Protein AF-A0A1C5KIC4-F1 (afdb_monomer_lite)

Radius of gyration: 20.73 Å; chains: 1; bounding box: 44×38×64 Å

Sequence (217 aa):
MVATGVRAGAEDVQFSLPRAADQKSVALHKTYNLHNHMKEISILEDLDELKNVKGSDSGKPIIETLSAGLDKEVTALTVDKTKADNANGVYQVVKVTTNEPFPQVLNYLAHQSAGILNKEAVTEMNSKFDVETYDATKDVCYGDAANIKSGNNHLWMSGPYALVSYNDYQVVFEKNSGYMAGTEHEAKISILQSNLLKMQPHRPLLSVQTRSIFLTL

Structure (mmCIF, N/CA/C/O backbone):
data_AF-A0A1C5KIC4-F1
#
_entry.id   AF-A0A1C5KIC4-F1
#
loop_
_atom_site.group_PDB
_atom_site.id
_atom_site.type_symbol
_atom_site.label_atom_id
_atom_site.label_alt_id
_atom_site.label_comp_id
_atom_site.label_asym_id
_atom_site.label_entity_id
_atom_site.label_seq_id
_atom_site.pdbx_PDB_ins_code
_atom_site.Cartn_x
_atom_site.Cartn_y
_atom_site.Cartn_z
_atom_site.occupancy
_atom_site.B_iso_or_equiv
_atom_site.auth_seq_id
_atom_site.auth_comp_id
_atom_site.auth_asym_id
_atom_site.auth_atom_id
_atom_site.pdbx_PDB_model_num
ATOM 1 N N . MET A 1 1 ? 6.590 -11.467 -10.323 1.00 61.53 1 MET A N 1
ATOM 2 C CA . MET A 1 1 ? 6.371 -12.765 -9.636 1.00 61.53 1 MET A CA 1
ATOM 3 C C . MET A 1 1 ? 4.904 -12.882 -9.245 1.00 61.53 1 MET A C 1
ATOM 5 O O . MET A 1 1 ? 4.300 -11.846 -8.991 1.00 61.53 1 MET A O 1
ATOM 9 N N . VAL A 1 2 ? 4.335 -14.090 -9.202 1.00 67.94 2 VAL A N 1
ATOM 10 C CA . VAL A 1 2 ? 2.947 -14.329 -8.756 1.00 67.94 2 VAL A CA 1
ATOM 11 C C . VAL A 1 2 ? 2.978 -14.972 -7.371 1.00 67.94 2 VAL A C 1
ATOM 13 O O . VAL A 1 2 ? 3.781 -15.873 -7.154 1.00 67.94 2 VAL A O 1
ATOM 16 N N . ALA A 1 3 ? 2.129 -14.494 -6.454 1.00 74.69 3 ALA A N 1
ATOM 17 C CA . ALA A 1 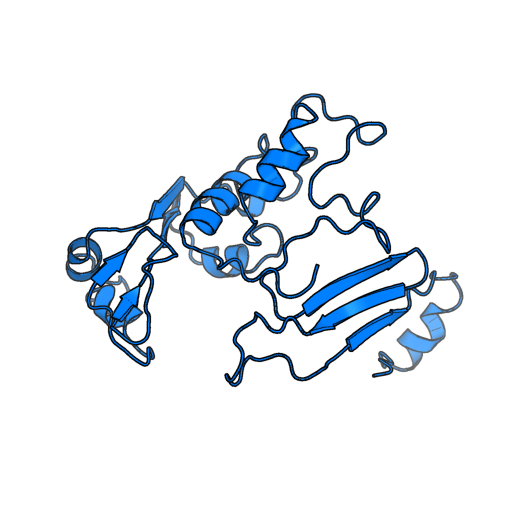3 ? 1.890 -15.084 -5.134 1.00 74.69 3 ALA A CA 1
ATOM 18 C C . ALA A 1 3 ? 3.165 -15.473 -4.357 1.00 74.69 3 ALA A C 1
ATOM 20 O O . ALA A 1 3 ? 3.394 -16.635 -4.036 1.00 74.69 3 ALA A O 1
ATOM 21 N N . THR A 1 4 ? 3.984 -14.480 -4.001 1.00 80.62 4 THR A N 1
ATOM 22 C CA . THR A 1 4 ? 5.236 -14.680 -3.243 1.00 80.62 4 THR A CA 1
ATOM 23 C C . THR A 1 4 ? 5.032 -15.209 -1.816 1.00 80.62 4 THR A C 1
ATOM 25 O O . THR A 1 4 ? 6.006 -15.521 -1.138 1.00 80.62 4 THR A O 1
ATOM 28 N N . GLY A 1 5 ? 3.787 -15.283 -1.334 1.00 83.00 5 GLY A N 1
ATOM 29 C CA . GLY A 1 5 ? 3.433 -15.766 0.005 1.00 83.00 5 GLY A CA 1
ATOM 30 C C . GLY A 1 5 ? 3.749 -14.788 1.142 1.00 83.00 5 GLY A C 1
ATOM 31 O O . GLY A 1 5 ? 3.370 -15.038 2.283 1.00 83.00 5 GLY A O 1
ATOM 32 N N . VAL A 1 6 ? 4.401 -13.660 0.850 1.00 87.62 6 VAL A N 1
ATOM 33 C CA . VAL A 1 6 ? 4.693 -12.627 1.849 1.00 87.62 6 VAL A CA 1
ATOM 34 C C . VAL A 1 6 ? 3.453 -11.776 2.075 1.00 87.62 6 VAL A C 1
ATOM 36 O O . VAL A 1 6 ? 2.905 -11.179 1.147 1.00 87.62 6 VAL A O 1
ATOM 39 N N . ARG A 1 7 ? 3.024 -11.704 3.334 1.00 88.19 7 ARG A N 1
ATOM 40 C CA . ARG A 1 7 ? 1.906 -10.865 3.758 1.00 88.19 7 ARG A CA 1
ATOM 41 C C . ARG A 1 7 ? 2.303 -9.387 3.719 1.00 88.19 7 ARG A C 1
ATOM 43 O O . ARG A 1 7 ? 3.372 -9.022 4.207 1.00 88.19 7 ARG A O 1
ATOM 50 N N . ALA A 1 8 ? 1.419 -8.551 3.180 1.00 90.31 8 ALA A N 1
ATOM 51 C CA . ALA A 1 8 ? 1.504 -7.103 3.346 1.00 90.31 8 ALA A CA 1
ATOM 52 C C . ALA A 1 8 ? 1.047 -6.732 4.764 1.00 90.31 8 ALA A C 1
ATOM 54 O O . ALA A 1 8 ? -0.036 -7.149 5.184 1.00 90.31 8 ALA A O 1
ATOM 55 N N . GLY A 1 9 ? 1.879 -5.993 5.492 1.00 92.69 9 GLY A N 1
ATOM 56 C CA . GLY A 1 9 ? 1.635 -5.590 6.877 1.00 92.69 9 GLY A CA 1
ATOM 57 C C . GLY A 1 9 ? 1.621 -4.078 7.083 1.00 92.69 9 GLY A C 1
ATOM 58 O O . GLY A 1 9 ? 1.926 -3.297 6.179 1.00 92.69 9 GLY A O 1
ATOM 59 N N . ALA A 1 10 ? 1.280 -3.649 8.297 1.00 95.19 10 ALA A N 1
ATOM 60 C CA . ALA A 1 10 ? 1.292 -2.234 8.674 1.00 95.19 10 ALA A CA 1
ATOM 61 C C . ALA A 1 10 ? 2.685 -1.590 8.559 1.00 95.19 10 ALA A C 1
ATOM 63 O O . ALA A 1 10 ? 2.798 -0.403 8.261 1.00 95.19 10 ALA A O 1
ATOM 64 N N . GLU A 1 11 ? 3.752 -2.363 8.727 1.00 94.62 11 GLU A N 1
ATOM 65 C CA . GLU A 1 11 ? 5.125 -1.911 8.531 1.00 94.62 11 GLU A CA 1
ATOM 66 C C . GLU A 1 11 ? 5.456 -1.610 7.062 1.00 94.62 11 GLU A C 1
ATOM 68 O O . GLU A 1 11 ? 6.228 -0.690 6.788 1.00 94.62 11 GLU A O 1
ATOM 73 N N . ASP A 1 12 ? 4.828 -2.310 6.110 1.00 95.06 12 ASP A N 1
ATOM 74 C CA . ASP A 1 12 ? 4.956 -2.000 4.682 1.00 95.06 12 ASP A CA 1
ATOM 75 C C . ASP A 1 12 ? 4.269 -0.656 4.375 1.00 95.06 12 ASP A C 1
ATOM 77 O O . ASP A 1 12 ? 4.770 0.144 3.581 1.00 95.06 12 ASP A O 1
ATOM 81 N N . VAL A 1 13 ? 3.161 -0.349 5.062 1.00 96.06 13 VAL A N 1
ATOM 82 C CA . VAL A 1 13 ? 2.482 0.958 4.986 1.00 96.06 13 VAL A CA 1
ATOM 83 C C . VAL A 1 13 ? 3.339 2.065 5.600 1.00 96.06 13 VAL A C 1
ATOM 85 O O . VAL A 1 13 ? 3.549 3.101 4.964 1.00 96.06 13 VAL A O 1
ATOM 88 N N . GLN A 1 14 ? 3.886 1.831 6.796 1.00 96.44 14 GLN A N 1
ATOM 89 C CA . GLN A 1 14 ? 4.791 2.760 7.476 1.00 96.44 14 GLN A CA 1
ATOM 90 C C . GLN A 1 14 ? 6.068 3.025 6.667 1.00 96.44 14 GLN A C 1
ATOM 92 O O . GLN A 1 14 ? 6.610 4.123 6.725 1.00 96.44 14 GLN A O 1
ATOM 97 N N . PHE A 1 15 ? 6.536 2.060 5.877 1.00 96.38 15 PHE A N 1
ATOM 98 C CA . PHE A 1 15 ? 7.631 2.271 4.935 1.00 96.38 15 PHE A CA 1
ATOM 99 C C . PHE A 1 15 ? 7.197 3.074 3.696 1.00 96.38 15 PHE A C 1
ATOM 101 O O . PHE A 1 15 ? 7.897 3.990 3.260 1.00 96.38 15 PHE A O 1
ATOM 108 N N . SER A 1 16 ? 6.044 2.737 3.117 1.00 96.62 16 SER A N 1
ATOM 109 C CA . SER A 1 16 ? 5.635 3.236 1.798 1.00 96.62 16 SER A CA 1
ATOM 110 C C . SER A 1 16 ? 5.125 4.673 1.823 1.00 96.62 16 SER A C 1
ATOM 112 O O . SER A 1 16 ? 5.474 5.459 0.943 1.00 96.62 16 SER A O 1
ATOM 114 N N . LEU A 1 17 ? 4.313 5.041 2.817 1.00 96.62 17 LEU A N 1
ATOM 115 C CA . LEU A 1 17 ? 3.642 6.344 2.840 1.00 96.62 17 LEU A CA 1
ATOM 116 C C . LEU A 1 17 ? 4.592 7.529 3.090 1.00 96.62 17 LEU A C 1
ATOM 118 O O . LEU A 1 17 ? 4.504 8.503 2.339 1.00 96.62 17 LEU A O 1
ATOM 122 N N . PRO A 1 18 ? 5.547 7.477 4.042 1.00 95.81 18 PRO A N 1
ATOM 123 C CA . PRO A 1 18 ? 6.530 8.551 4.195 1.00 95.81 18 PRO A CA 1
ATOM 124 C C . PRO A 1 18 ? 7.398 8.713 2.945 1.00 95.81 18 PRO A C 1
ATOM 126 O O . PRO A 1 18 ? 7.657 9.830 2.505 1.00 95.81 18 PRO A O 1
ATOM 129 N N . ARG A 1 19 ? 7.777 7.597 2.309 1.00 95.62 19 ARG A N 1
ATOM 130 C CA . ARG A 1 19 ? 8.476 7.612 1.021 1.00 95.62 19 ARG A CA 1
ATOM 131 C C . ARG A 1 19 ? 7.629 8.303 -0.056 1.00 95.62 19 ARG A C 1
ATOM 133 O O . ARG A 1 19 ? 8.116 9.171 -0.769 1.00 95.62 19 ARG A O 1
ATOM 140 N N . ALA A 1 20 ? 6.340 7.990 -0.150 1.00 95.50 20 ALA A N 1
ATOM 141 C CA . ALA A 1 20 ? 5.441 8.651 -1.093 1.00 95.50 20 ALA A CA 1
ATOM 142 C C . ALA A 1 20 ? 5.311 10.169 -0.840 1.00 95.50 20 ALA A C 1
ATOM 144 O O . ALA A 1 20 ? 5.111 10.915 -1.792 1.00 95.50 20 ALA A O 1
ATOM 145 N N . ALA A 1 21 ? 5.452 10.630 0.406 1.00 95.06 21 ALA A N 1
ATOM 146 C CA . ALA A 1 21 ? 5.364 12.039 0.798 1.00 95.06 21 ALA A CA 1
ATOM 147 C C . ALA A 1 21 ? 6.667 12.841 0.618 1.00 95.06 21 ALA A C 1
ATOM 149 O O . ALA A 1 21 ? 6.620 14.070 0.528 1.00 95.06 21 ALA A O 1
ATOM 150 N N . ASP A 1 22 ? 7.820 12.171 0.548 1.00 95.50 22 ASP A N 1
ATOM 151 C CA . ASP A 1 22 ? 9.134 12.813 0.485 1.00 95.50 22 ASP A CA 1
ATOM 152 C C . ASP A 1 22 ? 9.669 12.912 -0.952 1.00 95.50 22 ASP A C 1
ATOM 154 O O . ASP A 1 22 ? 9.851 11.913 -1.657 1.00 95.50 22 ASP A O 1
ATOM 158 N N . GLN A 1 23 ? 9.982 14.139 -1.376 1.00 94.25 23 GLN A N 1
ATOM 159 C CA . GLN A 1 23 ? 10.589 14.432 -2.673 1.00 94.25 23 GLN A CA 1
ATOM 160 C C . GLN A 1 23 ? 11.951 13.748 -2.860 1.00 94.25 23 GLN A C 1
ATOM 162 O O . GLN A 1 23 ? 12.295 13.387 -3.983 1.00 94.25 23 GLN A O 1
ATOM 167 N N . LYS A 1 24 ? 12.725 13.575 -1.783 1.00 94.00 24 LYS A N 1
ATOM 168 C CA . LYS A 1 24 ? 14.098 13.050 -1.821 1.00 94.00 24 LYS A CA 1
ATOM 169 C C . LYS A 1 24 ? 14.195 11.536 -1.677 1.00 94.00 24 LYS A C 1
ATOM 171 O O . LYS A 1 24 ? 15.282 10.980 -1.769 1.00 94.00 24 LYS A O 1
ATOM 176 N N . SER A 1 25 ? 13.081 10.854 -1.450 1.00 93.44 25 SER A N 1
ATOM 177 C CA . SER A 1 25 ? 13.080 9.416 -1.170 1.00 93.44 25 SER A CA 1
ATOM 178 C C . SER A 1 25 ? 13.010 8.539 -2.432 1.00 93.44 25 SER A C 1
ATOM 180 O O . SER A 1 25 ? 13.217 7.320 -2.380 1.00 93.44 25 SER A O 1
ATOM 182 N N . VAL A 1 26 ? 12.682 9.146 -3.577 1.00 92.00 26 VAL A N 1
ATOM 183 C CA . VAL A 1 26 ? 12.551 8.484 -4.878 1.00 92.00 26 VAL A CA 1
ATOM 184 C C . VAL A 1 26 ? 13.268 9.317 -5.925 1.00 92.00 26 VAL A C 1
ATOM 186 O O . VAL A 1 26 ? 13.065 10.527 -6.017 1.00 92.00 26 VAL A O 1
ATOM 189 N N . ALA A 1 27 ? 14.074 8.671 -6.760 1.00 90.88 27 ALA A N 1
ATOM 190 C CA . ALA A 1 27 ? 14.687 9.355 -7.884 1.00 90.88 27 ALA A CA 1
ATOM 191 C C . ALA A 1 27 ? 13.609 9.925 -8.817 1.00 90.88 27 ALA A C 1
ATOM 193 O O . ALA A 1 27 ? 12.641 9.242 -9.157 1.00 90.88 27 ALA A O 1
ATOM 194 N N . LEU A 1 28 ? 13.777 11.185 -9.228 1.00 88.56 28 LEU A N 1
ATOM 195 C CA . LEU A 1 28 ? 12.848 11.886 -10.121 1.00 88.56 28 LEU A CA 1
ATOM 196 C C . LEU A 1 28 ? 11.390 11.908 -9.604 1.00 88.56 28 LEU A C 1
ATOM 198 O O . LEU A 1 28 ? 10.452 11.822 -10.399 1.00 88.56 28 LEU A O 1
ATOM 202 N N . HIS A 1 29 ? 11.170 12.022 -8.286 1.00 91.94 29 HIS A N 1
ATOM 203 C CA . HIS A 1 29 ? 9.832 11.949 -7.687 1.00 91.94 29 HIS A CA 1
ATOM 204 C C . HIS A 1 29 ? 8.918 13.113 -8.115 1.00 91.94 29 HIS A C 1
ATOM 206 O O . HIS A 1 29 ? 9.057 14.241 -7.648 1.00 91.94 29 HIS A O 1
ATOM 212 N N . LYS A 1 30 ? 7.933 12.847 -8.985 1.00 90.25 30 LYS A N 1
ATOM 213 C CA . LYS A 1 30 ? 7.012 13.883 -9.507 1.00 90.25 30 LYS A CA 1
ATOM 214 C C . LYS A 1 30 ? 5.682 14.000 -8.765 1.00 90.25 30 LYS A C 1
ATOM 216 O O . LYS A 1 30 ? 4.965 14.970 -8.972 1.00 90.25 30 LYS A O 1
ATOM 221 N N . THR A 1 31 ? 5.338 13.014 -7.941 1.00 92.19 31 THR A N 1
ATOM 222 C CA . THR A 1 31 ? 4.011 12.889 -7.313 1.00 92.19 31 THR A CA 1
ATOM 223 C C . THR A 1 31 ? 4.029 13.069 -5.798 1.00 92.19 31 THR A C 1
ATOM 225 O O . THR A 1 31 ? 3.005 12.847 -5.161 1.00 92.19 31 THR A O 1
ATOM 228 N N . TYR A 1 32 ? 5.166 13.454 -5.207 1.00 93.50 32 TYR A N 1
ATOM 229 C CA . TYR A 1 32 ? 5.304 13.580 -3.750 1.00 93.50 32 TYR A CA 1
ATOM 230 C C . TYR A 1 32 ? 4.363 14.630 -3.151 1.00 93.50 32 TYR A C 1
ATOM 232 O O . TYR A 1 32 ? 3.864 14.487 -2.040 1.00 93.50 32 TYR A O 1
ATOM 240 N N . ASN A 1 33 ? 4.075 15.679 -3.921 1.00 92.81 33 ASN A N 1
ATOM 241 C CA . ASN A 1 33 ? 3.162 16.757 -3.559 1.00 92.81 33 ASN A CA 1
ATOM 242 C C . ASN A 1 33 ? 1.710 16.291 -3.382 1.00 92.81 33 ASN A C 1
ATOM 244 O O . ASN A 1 33 ? 0.915 17.009 -2.786 1.00 92.81 33 ASN A O 1
ATOM 248 N N . LEU A 1 34 ? 1.357 15.104 -3.883 1.00 92.56 34 LEU A N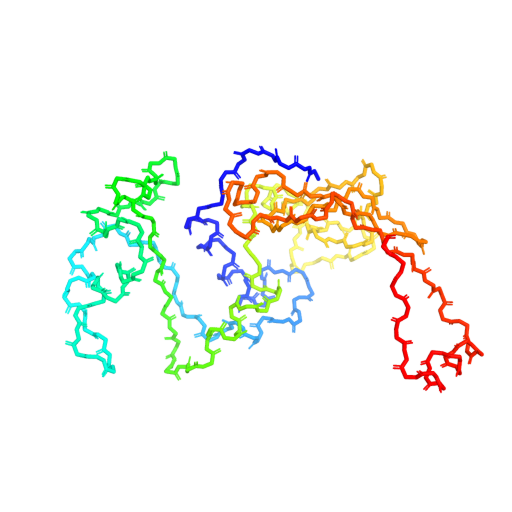 1
ATOM 249 C CA . LEU A 1 34 ? 0.078 14.481 -3.572 1.00 92.56 34 LEU A CA 1
ATOM 250 C C . LEU A 1 34 ? 0.037 14.055 -2.096 1.00 92.56 34 LEU A C 1
ATOM 252 O O . LEU A 1 34 ? -1.004 14.124 -1.462 1.00 92.56 34 LEU A O 1
ATOM 256 N N . HIS A 1 35 ? 1.177 13.692 -1.514 1.00 94.19 35 HIS A N 1
ATOM 257 C CA . HIS A 1 35 ? 1.266 12.956 -0.250 1.00 94.19 35 HIS A CA 1
ATOM 258 C C . HIS A 1 35 ? 1.941 13.731 0.883 1.00 94.19 35 HIS A C 1
ATOM 260 O O . HIS A 1 35 ? 1.829 13.340 2.040 1.00 94.19 35 HIS A O 1
ATOM 266 N N . ASN A 1 36 ? 2.591 14.857 0.581 1.00 92.81 36 ASN A N 1
ATOM 267 C CA . ASN A 1 36 ? 3.331 15.689 1.542 1.00 92.81 36 ASN A CA 1
ATOM 268 C C . ASN A 1 36 ? 2.472 16.329 2.656 1.00 92.81 36 ASN A C 1
ATOM 270 O O . ASN A 1 36 ? 3.003 16.977 3.555 1.00 92.81 36 ASN A O 1
ATOM 274 N N . HIS A 1 37 ? 1.149 16.161 2.604 1.00 92.38 37 HIS A N 1
ATOM 275 C CA . HIS A 1 37 ? 0.227 16.542 3.667 1.00 92.38 37 HIS A CA 1
ATOM 276 C C . HIS A 1 37 ? 0.227 15.539 4.834 1.00 92.38 37 HIS A C 1
ATOM 278 O O . HIS A 1 37 ? -0.273 15.872 5.909 1.00 92.38 37 HIS A O 1
ATOM 284 N N . MET A 1 38 ? 0.762 14.328 4.642 1.00 93.94 38 MET A N 1
ATOM 285 C CA . MET A 1 38 ? 0.973 13.356 5.713 1.00 93.94 38 MET A CA 1
ATOM 286 C C . MET A 1 38 ? 2.156 13.792 6.578 1.00 93.94 38 MET A C 1
ATOM 288 O O . MET A 1 38 ? 3.263 13.993 6.086 1.00 93.94 38 MET A O 1
ATOM 292 N N . LYS A 1 39 ? 1.905 13.936 7.876 1.00 94.12 39 LYS A N 1
ATOM 293 C CA . LYS A 1 39 ? 2.888 14.342 8.880 1.00 94.12 39 LYS A CA 1
ATOM 294 C C . LYS A 1 39 ? 3.581 13.142 9.508 1.00 94.12 39 LYS A C 1
ATOM 296 O O . LYS A 1 39 ? 4.797 13.132 9.653 1.00 94.12 39 LYS A O 1
ATOM 301 N N . GLU A 1 40 ? 2.793 12.155 9.921 1.00 95.44 40 GLU A N 1
ATOM 302 C CA . GLU A 1 40 ? 3.273 11.009 10.686 1.00 95.44 40 GLU A CA 1
ATOM 303 C C . GLU A 1 40 ? 2.474 9.759 10.330 1.00 95.44 40 GLU A C 1
ATOM 305 O O . GLU A 1 40 ? 1.251 9.821 10.184 1.00 95.44 40 GLU A O 1
ATOM 310 N N . ILE A 1 41 ? 3.183 8.635 10.214 1.00 96.38 41 ILE A N 1
ATOM 311 C CA . ILE A 1 41 ? 2.622 7.308 9.970 1.00 96.38 41 ILE A CA 1
ATOM 312 C C . ILE A 1 41 ? 3.106 6.392 11.091 1.00 96.38 41 ILE A C 1
ATOM 314 O O . ILE A 1 41 ? 4.295 6.070 11.173 1.00 96.38 41 ILE A O 1
ATOM 318 N N . SER A 1 42 ? 2.195 5.972 11.961 1.00 96.12 42 SER A N 1
ATOM 319 C CA . SER A 1 42 ? 2.504 5.103 13.095 1.00 96.12 42 SER A CA 1
ATOM 320 C C . SER A 1 42 ? 1.657 3.838 13.071 1.00 96.12 42 SER A C 1
ATOM 322 O O . SER A 1 42 ? 0.561 3.807 12.510 1.00 96.12 42 SER A O 1
ATOM 324 N N . ILE A 1 43 ? 2.192 2.772 13.660 1.00 96.75 43 ILE A N 1
ATOM 325 C CA . ILE A 1 43 ? 1.457 1.531 13.890 1.00 96.75 43 ILE A CA 1
ATOM 326 C C . ILE A 1 43 ? 1.022 1.556 15.349 1.00 96.75 43 ILE A C 1
ATOM 328 O O . ILE A 1 43 ? 1.850 1.777 16.232 1.00 96.75 43 ILE A O 1
ATOM 332 N N . LEU A 1 44 ? -0.271 1.387 15.595 1.00 95.75 44 LEU A N 1
ATOM 333 C CA . LEU A 1 44 ? -0.812 1.421 16.946 1.00 95.75 44 LEU A CA 1
ATOM 334 C C . LEU A 1 44 ? -0.660 0.057 17.616 1.00 95.75 44 LEU A C 1
ATOM 336 O O . LEU A 1 44 ? -1.065 -0.963 17.058 1.00 95.75 44 LEU A O 1
ATOM 340 N N . GLU A 1 45 ? -0.120 0.063 18.833 1.00 93.94 45 GLU A N 1
ATOM 341 C CA . GLU A 1 45 ? -0.077 -1.116 19.711 1.00 93.94 45 GLU A CA 1
ATOM 342 C C . GLU A 1 45 ? -1.099 -1.010 20.849 1.00 93.94 45 GLU A C 1
ATOM 344 O O . GLU A 1 45 ? -1.586 -2.023 21.349 1.00 93.94 45 GLU A O 1
ATOM 349 N N . ASP A 1 46 ? -1.434 0.218 21.252 1.00 93.25 46 ASP A N 1
ATOM 350 C CA . ASP A 1 46 ? -2.325 0.485 22.372 1.00 93.25 46 ASP A CA 1
ATOM 351 C C . ASP A 1 46 ? -3.785 0.564 21.912 1.00 93.25 46 ASP A C 1
ATOM 353 O O . ASP A 1 46 ? -4.216 1.504 21.238 1.00 93.25 46 ASP A O 1
ATOM 357 N N . LEU A 1 47 ? -4.567 -0.439 22.307 1.00 94.25 47 LEU A N 1
ATOM 358 C CA . LEU A 1 47 ? -5.997 -0.495 22.024 1.00 94.25 47 LEU A CA 1
ATOM 359 C C . LEU A 1 47 ? -6.768 0.644 22.710 1.00 94.25 47 LEU A C 1
ATOM 361 O O . LEU A 1 47 ? -7.818 1.058 22.214 1.00 94.25 47 LEU A O 1
ATOM 365 N N . ASP A 1 48 ? -6.277 1.159 23.840 1.00 94.62 48 ASP A N 1
ATOM 366 C CA . ASP A 1 48 ? -6.959 2.218 24.579 1.00 94.62 48 ASP A CA 1
ATOM 367 C C . ASP A 1 48 ? -6.940 3.549 23.819 1.00 94.62 48 ASP A C 1
ATOM 369 O O . ASP A 1 48 ? -7.880 4.338 23.953 1.00 94.62 48 ASP A O 1
ATOM 373 N N . GLU A 1 49 ? -5.971 3.771 22.923 1.00 93.12 49 GLU A N 1
ATOM 374 C CA . GLU A 1 49 ? -5.997 4.919 22.012 1.00 93.12 49 GLU A CA 1
ATOM 375 C C . GLU A 1 49 ? -7.266 4.906 21.139 1.00 93.12 49 GLU A C 1
ATOM 377 O O . GLU A 1 49 ? -7.935 5.929 20.983 1.00 93.12 49 GLU A O 1
ATOM 382 N N . LEU A 1 50 ? -7.676 3.731 20.649 1.00 93.19 50 LEU A N 1
ATOM 383 C CA . LEU A 1 50 ? -8.877 3.587 19.820 1.00 93.19 50 LEU A CA 1
ATOM 384 C C . LEU A 1 50 ? -10.182 3.715 20.618 1.00 93.19 50 LEU A C 1
ATOM 386 O O . LEU A 1 50 ? -11.210 4.105 20.057 1.00 93.19 50 LEU A O 1
ATOM 390 N N . LYS A 1 51 ? -10.164 3.388 21.915 1.00 93.62 51 LYS A N 1
ATOM 391 C CA . LYS A 1 51 ? -11.329 3.520 22.807 1.00 93.62 51 LYS A CA 1
ATOM 392 C C . LYS A 1 51 ? -11.553 4.962 23.257 1.00 93.62 51 LYS A C 1
ATOM 394 O O . LYS A 1 51 ? -12.695 5.385 23.429 1.00 93.62 51 LYS A O 1
ATOM 399 N N . ASN A 1 52 ? -10.468 5.706 23.460 1.00 93.31 52 ASN A N 1
ATOM 400 C CA . ASN A 1 52 ? -10.514 7.040 24.054 1.00 93.31 52 ASN A CA 1
ATOM 401 C C . ASN A 1 52 ? -10.700 8.153 23.015 1.00 93.31 52 ASN A C 1
ATOM 403 O O . ASN A 1 52 ? -11.274 9.198 23.332 1.00 93.31 52 ASN A O 1
ATOM 407 N N . VAL A 1 53 ? -10.258 7.940 21.773 1.00 90.50 53 VAL A N 1
ATOM 408 C CA . VAL A 1 53 ? -10.497 8.886 20.677 1.00 90.50 53 VAL A CA 1
ATOM 409 C C . VAL A 1 53 ? -11.915 8.703 20.143 1.00 90.50 53 VAL A C 1
ATOM 411 O O . VAL A 1 53 ? -12.340 7.591 19.834 1.00 90.50 53 VAL A O 1
ATOM 414 N N . LYS A 1 54 ? -12.651 9.811 20.012 1.00 91.31 54 LYS A N 1
ATOM 415 C CA . LYS A 1 54 ? -14.004 9.836 19.446 1.00 91.31 54 LYS A CA 1
ATOM 416 C C . LYS A 1 54 ? -13.987 10.394 18.029 1.00 91.31 54 LYS A C 1
ATOM 418 O O . LYS A 1 54 ? -13.308 11.385 17.768 1.00 91.31 54 LYS A O 1
ATOM 423 N N . GLY A 1 55 ? -14.759 9.782 17.135 1.00 83.25 55 GLY A N 1
ATOM 424 C CA . GLY A 1 55 ? -14.972 10.301 15.787 1.00 83.25 55 GLY A CA 1
ATOM 425 C C . GLY A 1 55 ? -15.692 11.648 15.828 1.00 83.25 55 GLY A C 1
ATOM 426 O O . GLY A 1 55 ? -16.659 11.804 16.577 1.00 83.25 55 GLY A O 1
ATOM 427 N N . SER A 1 56 ? -15.240 12.605 15.014 1.00 80.94 56 SER A N 1
ATOM 428 C CA . SER A 1 56 ? -15.833 13.948 14.930 1.00 80.94 56 SER A CA 1
ATOM 429 C C . SER A 1 56 ? -17.312 13.917 14.553 1.00 80.94 56 SER A C 1
ATOM 431 O O . SER A 1 56 ? -18.088 14.726 15.054 1.00 80.94 56 SER A O 1
ATOM 433 N N . ASP A 1 57 ? -17.697 12.961 13.707 1.00 78.94 57 ASP A N 1
ATOM 434 C CA . ASP A 1 57 ? -19.024 12.931 13.091 1.00 78.94 57 ASP A CA 1
ATOM 435 C C . ASP A 1 57 ? -20.015 12.078 13.894 1.00 78.94 57 ASP A C 1
ATOM 437 O O . ASP A 1 57 ? -21.200 12.392 13.972 1.00 78.94 57 ASP A O 1
ATOM 441 N N . SER A 1 58 ? -19.538 10.991 14.509 1.00 84.62 58 SER A N 1
ATOM 442 C CA . SER A 1 58 ? -20.382 10.034 15.236 1.00 84.62 58 SER A CA 1
ATOM 443 C C . SER A 1 58 ? -20.412 10.268 16.747 1.00 84.62 58 SER A C 1
ATOM 445 O O . SER A 1 58 ? -21.320 9.777 17.417 1.00 84.62 58 SER A O 1
ATOM 447 N N . GLY A 1 59 ? -19.403 10.948 17.310 1.00 88.44 59 GLY A N 1
ATOM 448 C CA . GLY A 1 59 ? -19.186 11.048 18.757 1.00 88.44 59 GLY A CA 1
ATOM 449 C C . GLY A 1 59 ? -18.865 9.709 19.440 1.00 88.44 59 GLY A C 1
ATOM 450 O O . GLY A 1 59 ? -18.726 9.665 20.667 1.00 88.44 59 GLY A O 1
ATOM 451 N N . LYS A 1 60 ? -18.746 8.624 18.665 1.00 92.25 60 LYS A N 1
ATOM 452 C CA . LYS A 1 60 ? -18.448 7.272 19.142 1.00 92.25 60 LYS A CA 1
ATOM 453 C C . LYS A 1 60 ? -16.940 7.040 19.212 1.00 92.25 60 LYS A C 1
ATOM 455 O O . LYS A 1 60 ? -16.208 7.645 18.424 1.00 92.25 60 LYS A O 1
ATOM 460 N N . PRO A 1 61 ? -16.474 6.153 20.104 1.00 93.75 61 PRO A N 1
ATOM 461 C CA . PRO A 1 61 ? -15.113 5.635 20.068 1.00 93.75 61 PRO A CA 1
ATOM 462 C C . PRO A 1 61 ? -14.713 5.149 18.668 1.00 93.75 61 PRO A C 1
ATOM 464 O O . PRO A 1 61 ? -15.501 4.503 17.969 1.00 93.75 61 PRO A O 1
ATOM 467 N N . ILE A 1 62 ? -13.476 5.429 18.258 1.00 92.62 62 ILE A N 1
ATOM 468 C CA . ILE A 1 62 ? -12.955 4.991 16.956 1.00 92.62 62 ILE A CA 1
ATOM 469 C C . ILE A 1 62 ? -12.965 3.463 16.845 1.00 92.62 62 ILE A C 1
ATOM 471 O O . ILE A 1 62 ? -13.286 2.946 15.778 1.00 92.62 62 ILE A O 1
ATOM 475 N N . ILE A 1 63 ? -12.718 2.735 17.939 1.00 94.44 63 ILE A N 1
ATOM 476 C CA . ILE A 1 63 ? -12.773 1.265 17.960 1.00 94.44 63 ILE A CA 1
ATOM 477 C C . ILE A 1 63 ? -14.128 0.704 17.502 1.00 94.44 63 ILE A C 1
ATOM 479 O O . ILE A 1 63 ? -14.155 -0.294 16.785 1.00 94.44 63 ILE A O 1
ATOM 483 N N . GLU A 1 64 ? -15.244 1.356 17.846 1.00 93.69 64 GLU A N 1
ATOM 484 C CA . GLU A 1 64 ? -16.580 0.935 17.400 1.00 93.69 64 GLU A CA 1
ATOM 485 C C . GLU A 1 64 ? -16.742 1.153 15.896 1.00 93.69 64 GLU A C 1
ATOM 487 O O . GLU A 1 64 ? -17.295 0.313 15.194 1.00 93.69 64 GLU A O 1
ATOM 492 N N . THR A 1 65 ? -16.231 2.281 15.397 1.00 91.50 65 THR A N 1
ATOM 493 C CA . THR A 1 65 ? -16.295 2.619 13.970 1.00 91.50 65 THR A CA 1
ATOM 494 C C . THR A 1 65 ? -15.440 1.662 13.143 1.00 91.50 65 THR A C 1
ATOM 496 O O . THR A 1 65 ? -15.883 1.210 12.094 1.00 91.50 65 THR A O 1
ATOM 499 N N . LEU A 1 66 ? -14.243 1.316 13.626 1.00 91.00 66 LEU A N 1
ATOM 500 C CA . LEU A 1 66 ? -13.353 0.363 12.962 1.00 91.00 66 LEU A CA 1
ATOM 501 C C . LEU A 1 66 ? -13.881 -1.071 13.020 1.00 91.00 66 LEU A C 1
ATOM 503 O O . LEU A 1 66 ? -13.671 -1.824 12.079 1.00 91.00 66 LEU A O 1
ATOM 507 N N . SER A 1 67 ? -14.566 -1.446 14.102 1.00 93.75 67 SER A N 1
ATOM 508 C CA . SER A 1 67 ? -15.135 -2.791 14.253 1.00 93.75 67 SER A CA 1
ATOM 509 C C . SER A 1 67 ? -16.413 -2.995 13.433 1.00 93.75 67 SER A C 1
ATOM 511 O O . SER A 1 67 ? -16.814 -4.132 13.187 1.00 93.75 67 SER A O 1
ATOM 513 N N . ALA A 1 68 ? -17.065 -1.914 12.998 1.00 91.69 68 ALA A N 1
ATOM 514 C CA . ALA A 1 68 ? -18.304 -1.987 12.239 1.00 91.69 68 ALA A CA 1
ATOM 515 C C . ALA A 1 68 ? -18.085 -2.644 10.864 1.00 91.69 68 ALA A C 1
ATOM 517 O O . ALA A 1 68 ? -17.331 -2.147 10.032 1.00 91.69 68 ALA A O 1
ATOM 518 N N . GLY A 1 69 ? -18.793 -3.747 10.612 1.00 87.00 69 GLY A N 1
ATOM 519 C CA . GLY A 1 69 ? -18.719 -4.484 9.346 1.00 87.00 69 GLY A CA 1
ATOM 520 C C . GLY A 1 69 ? -17.562 -5.483 9.251 1.00 87.00 69 GLY A C 1
ATOM 521 O O . GLY A 1 69 ? -17.427 -6.128 8.216 1.00 87.00 69 GLY A O 1
ATOM 522 N N . LEU A 1 70 ? -16.758 -5.642 10.309 1.00 91.94 70 LEU A N 1
ATOM 523 C CA . LEU A 1 70 ? -15.791 -6.735 10.403 1.00 91.94 70 LEU A CA 1
ATOM 524 C C . LEU A 1 70 ? -16.483 -8.028 10.852 1.00 91.94 70 LEU A C 1
ATOM 526 O O . LEU A 1 70 ? -17.389 -7.998 11.684 1.00 91.94 70 LEU A O 1
ATOM 530 N N . ASP A 1 71 ? -15.993 -9.177 10.379 1.00 91.44 71 ASP A N 1
ATOM 531 C CA . ASP A 1 71 ? -16.458 -10.496 10.843 1.00 91.44 71 ASP A CA 1
ATOM 532 C C . ASP A 1 71 ? -16.215 -10.702 12.349 1.00 91.44 71 ASP A C 1
ATOM 534 O O . ASP A 1 71 ? -16.937 -11.442 13.028 1.00 91.44 71 ASP A O 1
ATOM 538 N N . LYS A 1 72 ? -15.167 -10.052 12.870 1.00 95.56 72 LYS A N 1
ATOM 539 C CA . LYS A 1 72 ? -14.791 -10.023 14.283 1.00 95.56 72 LYS A CA 1
ATOM 540 C C . LYS A 1 72 ? -14.365 -8.630 14.690 1.00 95.56 72 LYS A C 1
ATOM 542 O O . LYS A 1 72 ? -13.533 -8.014 14.025 1.00 95.56 72 LYS A O 1
ATOM 547 N N . GLU A 1 73 ? -14.900 -8.183 15.817 1.00 95.00 73 GLU A N 1
ATOM 548 C CA . GLU A 1 73 ? -14.530 -6.916 16.437 1.00 95.00 73 GLU A CA 1
ATOM 549 C C . GLU A 1 73 ? -13.041 -6.883 16.806 1.00 95.00 73 GLU A C 1
ATOM 551 O O . GLU A 1 73 ? -12.398 -7.921 16.994 1.00 95.00 73 GLU A O 1
ATOM 556 N N . VAL A 1 74 ? -12.492 -5.675 16.917 1.00 96.19 74 VAL A N 1
ATOM 557 C CA . VAL A 1 74 ? -11.096 -5.474 17.310 1.00 96.19 74 VAL A CA 1
ATOM 558 C C . VAL A 1 74 ? -10.946 -5.746 18.809 1.00 96.19 74 VAL A C 1
ATOM 560 O O . VAL A 1 74 ? -11.434 -4.980 19.639 1.00 96.19 74 VAL A O 1
ATOM 563 N N . THR A 1 75 ? -10.248 -6.824 19.168 1.00 95.88 75 THR A N 1
ATOM 564 C CA . THR A 1 75 ? -10.001 -7.225 20.566 1.00 95.88 75 THR A CA 1
ATOM 565 C C . THR A 1 75 ? -8.563 -6.973 21.005 1.00 95.88 75 THR A C 1
ATOM 567 O O . THR A 1 75 ? -8.313 -6.770 22.193 1.00 95.88 75 THR A O 1
ATOM 570 N N . ALA A 1 76 ? -7.622 -6.955 20.060 1.00 96.50 76 ALA A N 1
ATOM 571 C CA . ALA A 1 76 ? -6.217 -6.658 20.301 1.00 96.50 76 ALA A CA 1
ATOM 572 C C . ALA A 1 76 ? -5.563 -6.033 19.064 1.00 96.50 76 ALA A C 1
ATOM 574 O O . ALA A 1 76 ? -5.994 -6.254 17.928 1.00 96.50 76 ALA A O 1
ATOM 575 N N . LEU A 1 77 ? -4.489 -5.281 19.299 1.00 97.12 77 LEU A N 1
ATOM 576 C CA . LEU A 1 77 ? -3.632 -4.748 18.248 1.00 97.12 77 LEU A CA 1
ATOM 577 C C . LEU A 1 77 ? -2.295 -5.485 18.230 1.00 97.12 77 LEU A C 1
ATOM 579 O O . LEU A 1 77 ? -1.798 -5.944 19.259 1.00 97.12 77 LEU A O 1
ATOM 583 N N . THR A 1 78 ? -1.700 -5.592 17.051 1.00 96.50 78 THR A N 1
ATOM 584 C CA . THR A 1 78 ? -0.330 -6.068 16.893 1.00 96.50 78 THR A CA 1
ATOM 585 C C . THR A 1 78 ? 0.404 -5.241 15.850 1.00 96.50 78 THR A C 1
ATOM 587 O O . THR A 1 78 ? -0.189 -4.774 14.880 1.00 96.50 78 THR A O 1
ATOM 590 N N . VAL A 1 79 ? 1.712 -5.083 16.029 1.00 95.50 79 VAL A N 1
ATOM 591 C CA . VAL A 1 79 ? 2.598 -4.481 15.020 1.00 95.50 79 VAL A CA 1
ATOM 592 C C . VAL A 1 79 ? 3.269 -5.514 14.133 1.00 95.50 79 VAL A C 1
ATOM 594 O O . VAL A 1 79 ? 3.799 -5.175 13.083 1.00 95.50 79 VAL A O 1
ATOM 597 N N . ASP A 1 80 ? 3.220 -6.782 14.530 1.00 93.56 80 ASP A N 1
ATOM 598 C CA . ASP A 1 80 ? 3.854 -7.882 13.824 1.00 93.56 80 ASP A CA 1
ATOM 599 C C . ASP A 1 80 ? 2.845 -8.521 12.867 1.00 93.56 80 ASP A C 1
ATOM 601 O O . ASP A 1 80 ? 1.892 -9.182 13.292 1.00 93.56 80 ASP A O 1
ATOM 605 N N . LYS A 1 81 ? 3.062 -8.360 11.557 1.00 91.38 81 LYS A N 1
ATOM 606 C CA . LYS A 1 81 ? 2.168 -8.921 10.534 1.00 91.38 81 LYS A CA 1
ATOM 607 C C . LYS A 1 81 ? 2.006 -10.437 10.611 1.00 91.38 81 LYS A C 1
ATOM 609 O O . LYS A 1 81 ? 1.011 -10.967 10.118 1.00 91.38 81 LYS A O 1
ATOM 614 N N . THR A 1 82 ? 2.956 -11.148 11.222 1.00 92.75 82 THR A N 1
ATOM 615 C CA . THR A 1 82 ? 2.878 -12.606 11.405 1.00 92.75 82 THR A CA 1
ATOM 616 C C . THR A 1 82 ? 1.923 -13.008 12.528 1.00 92.75 82 THR A C 1
ATOM 618 O O . THR A 1 82 ? 1.450 -14.140 12.547 1.00 92.75 82 THR A O 1
ATOM 621 N N . LYS A 1 83 ? 1.590 -12.073 13.427 1.00 94.88 83 LYS A N 1
ATOM 622 C CA . LYS A 1 83 ? 0.654 -12.262 14.545 1.00 94.88 83 LYS A CA 1
ATOM 623 C C . LYS A 1 83 ? -0.746 -11.723 14.263 1.00 94.88 83 LYS A C 1
ATOM 625 O O . LYS A 1 83 ? -1.641 -11.917 15.079 1.00 94.88 83 LYS A O 1
ATOM 630 N N . ALA A 1 84 ? -0.936 -11.030 13.142 1.00 94.81 84 ALA A N 1
ATOM 631 C CA . ALA A 1 84 ? -2.233 -10.498 12.755 1.00 94.81 84 ALA A CA 1
ATOM 632 C C . ALA A 1 84 ? -3.208 -11.640 12.430 1.00 94.81 84 ALA A C 1
ATOM 634 O O . ALA A 1 84 ? -2.962 -12.448 11.529 1.00 94.81 84 ALA A O 1
ATOM 635 N N . ASP A 1 85 ? -4.336 -11.667 13.127 1.00 95.38 85 ASP A N 1
ATOM 636 C CA . ASP A 1 85 ? -5.341 -12.721 13.066 1.00 95.38 85 ASP A CA 1
ATOM 637 C C . ASP A 1 85 ? -6.745 -12.115 13.163 1.00 95.38 85 ASP A C 1
ATOM 639 O O . ASP A 1 85 ? -7.366 -12.030 14.228 1.00 95.38 85 ASP A O 1
ATOM 643 N N . ASN A 1 86 ? -7.249 -11.692 12.004 1.00 93.44 86 ASN A N 1
ATOM 644 C CA . ASN A 1 86 ? -8.555 -11.057 11.881 1.00 93.44 86 ASN A CA 1
ATOM 645 C C . ASN A 1 86 ? -9.690 -11.995 12.340 1.00 93.44 86 ASN A C 1
ATOM 647 O O . ASN A 1 86 ? -10.705 -11.520 12.836 1.00 93.44 86 ASN A O 1
ATOM 651 N N . ALA A 1 87 ? -9.520 -13.321 12.238 1.00 93.50 87 ALA A N 1
ATOM 652 C CA . 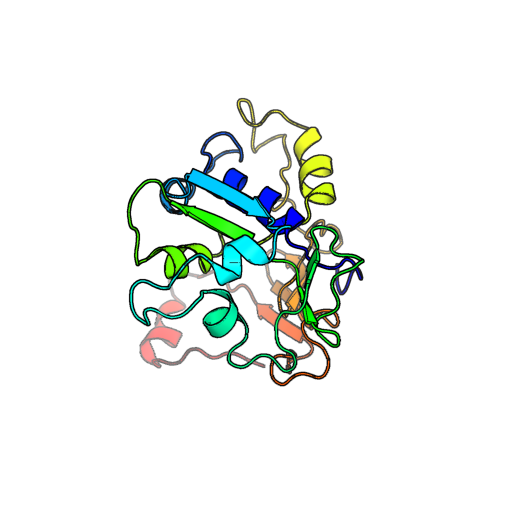ALA A 1 87 ? -10.533 -14.295 12.654 1.00 93.50 87 ALA A CA 1
ATOM 653 C C . ALA A 1 87 ? -10.674 -14.405 14.184 1.00 93.50 87 ALA A C 1
ATOM 655 O O . ALA A 1 87 ? -11.697 -14.890 14.672 1.00 93.50 87 ALA A O 1
ATOM 656 N N . ASN A 1 88 ? -9.675 -13.930 14.933 1.00 96.25 88 ASN A N 1
ATOM 657 C CA . ASN A 1 88 ? -9.682 -13.856 16.394 1.00 96.25 88 ASN A CA 1
ATOM 658 C C . ASN A 1 88 ? -9.670 -12.409 16.927 1.00 96.25 88 ASN A C 1
ATOM 660 O O . ASN A 1 88 ? -9.527 -12.192 18.130 1.00 96.25 88 ASN A O 1
ATOM 664 N N . GLY A 1 89 ? -9.864 -11.415 16.053 1.00 96.62 89 GLY A N 1
ATOM 665 C CA . GLY A 1 89 ? -9.951 -10.004 16.437 1.00 96.62 89 GLY A CA 1
ATOM 666 C C . GLY A 1 89 ? -8.604 -9.303 16.661 1.00 96.62 89 GLY A C 1
ATOM 667 O O . GLY A 1 89 ? -8.575 -8.221 17.249 1.00 96.62 89 GLY A O 1
ATOM 668 N N . VAL A 1 90 ? -7.491 -9.894 16.206 1.00 97.06 90 VAL A N 1
ATOM 669 C CA . VAL A 1 90 ? -6.140 -9.321 16.321 1.00 97.06 90 VAL A CA 1
ATOM 670 C C . VAL A 1 90 ? -5.777 -8.602 15.024 1.00 97.06 90 VAL A C 1
ATOM 672 O O . VAL A 1 90 ? -5.482 -9.240 14.014 1.00 97.06 90 VAL A O 1
ATOM 675 N N . TYR A 1 91 ? -5.759 -7.272 15.046 1.00 97.12 91 TYR A N 1
ATOM 676 C CA . TYR A 1 91 ? -5.545 -6.454 13.849 1.00 97.12 91 TYR A CA 1
ATOM 677 C C . TYR A 1 91 ? -4.247 -5.647 13.920 1.00 97.12 91 TYR A C 1
ATOM 679 O O . TYR A 1 91 ? -3.767 -5.309 14.999 1.00 97.12 91 TYR A O 1
ATOM 687 N N . GLN A 1 92 ? -3.697 -5.289 12.759 1.00 96.75 92 GLN A N 1
ATOM 688 C CA . GLN A 1 92 ? -2.738 -4.187 12.676 1.00 96.75 92 GLN A CA 1
ATOM 689 C C . GLN A 1 92 ? -3.505 -2.912 12.324 1.00 96.75 92 GLN A C 1
ATOM 691 O O . GLN A 1 92 ? -4.320 -2.919 11.400 1.00 96.75 92 GLN A O 1
ATOM 696 N N . VAL A 1 93 ? -3.237 -1.817 13.033 1.00 96.12 93 VAL A N 1
ATOM 697 C CA . VAL A 1 93 ? -3.867 -0.518 12.773 1.00 96.12 93 VAL A CA 1
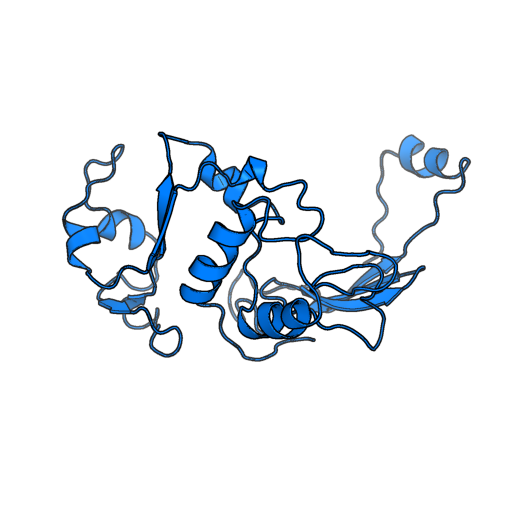ATOM 698 C C . VAL A 1 93 ? -2.787 0.511 12.483 1.00 96.12 93 VAL A C 1
ATOM 700 O O . VAL A 1 93 ? -1.865 0.696 13.274 1.00 96.12 93 VAL A O 1
ATOM 703 N N . VAL A 1 94 ? -2.915 1.186 11.341 1.00 96.12 94 VAL A N 1
ATOM 704 C CA . VAL A 1 94 ? -2.038 2.291 10.946 1.00 96.12 94 VAL A CA 1
ATOM 705 C C . VAL A 1 94 ? -2.762 3.602 11.203 1.00 96.12 94 VAL A C 1
ATOM 707 O O . VAL A 1 94 ? -3.864 3.822 10.699 1.00 96.12 94 VAL A O 1
ATOM 710 N N . LYS A 1 95 ? -2.120 4.489 11.957 1.00 94.38 95 LYS A N 1
ATOM 711 C CA . LYS A 1 95 ? -2.568 5.859 12.163 1.00 94.38 95 LYS A CA 1
ATOM 712 C C . LYS A 1 95 ? -1.790 6.786 11.238 1.00 94.38 95 LYS A C 1
ATOM 714 O O . LYS A 1 95 ? -0.562 6.826 11.262 1.00 94.38 95 LYS A O 1
ATOM 719 N N . VAL A 1 96 ? -2.532 7.545 10.438 1.00 94.00 96 VAL A N 1
ATOM 720 C CA . VAL A 1 96 ? -1.997 8.596 9.569 1.00 94.00 96 VAL A CA 1
ATOM 721 C C . VAL A 1 96 ? -2.410 9.942 10.144 1.00 94.00 96 VAL A C 1
ATOM 723 O O . VAL A 1 96 ? -3.593 10.272 10.180 1.00 94.00 96 VAL A O 1
ATOM 726 N N . THR A 1 97 ? -1.434 10.723 10.592 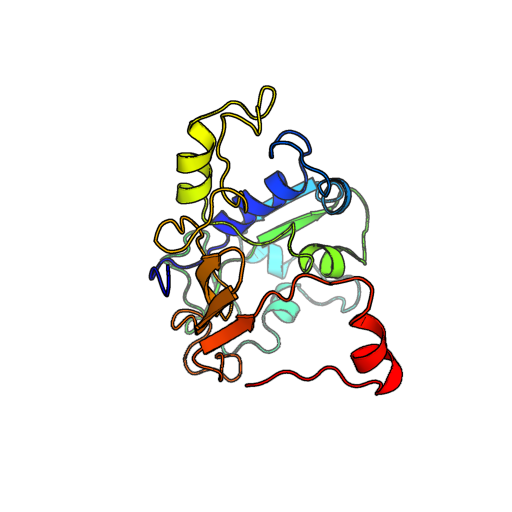1.00 93.38 97 THR A N 1
ATOM 727 C CA . THR A 1 97 ? -1.642 12.100 11.049 1.00 93.38 97 THR A CA 1
ATOM 728 C C . THR A 1 97 ? -1.304 13.047 9.905 1.00 93.38 97 THR A C 1
ATOM 730 O O . THR A 1 97 ? -0.234 12.933 9.307 1.00 93.38 97 THR A O 1
ATOM 733 N N . THR A 1 98 ? -2.182 13.999 9.596 1.00 94.12 98 THR A N 1
ATOM 734 C CA . THR A 1 98 ? -1.944 15.028 8.572 1.00 94.12 98 THR A CA 1
ATOM 735 C C . THR A 1 98 ? -1.407 16.322 9.191 1.00 94.12 98 THR A C 1
ATOM 737 O O . THR A 1 98 ? -1.538 16.551 10.393 1.00 94.12 98 THR A O 1
ATOM 740 N N . ASN A 1 99 ? -0.773 17.172 8.379 1.00 93.62 99 ASN A N 1
ATOM 741 C CA . ASN A 1 99 ? -0.272 18.482 8.816 1.00 93.62 99 ASN A CA 1
ATOM 742 C C . ASN A 1 99 ? -1.412 19.439 9.197 1.00 93.62 99 ASN A C 1
ATOM 744 O O . ASN A 1 99 ? -1.295 20.185 10.161 1.00 93.62 99 ASN A O 1
ATOM 748 N N . GLU A 1 100 ? -2.509 19.374 8.447 1.00 93.06 100 GLU A N 1
ATOM 749 C CA . GLU A 1 100 ? -3.735 20.158 8.606 1.00 93.06 100 GLU A CA 1
ATOM 750 C C . GLU A 1 100 ? -4.938 19.238 8.321 1.00 93.06 100 GLU A C 1
ATOM 752 O O . GLU A 1 100 ? -4.756 18.191 7.679 1.00 93.06 100 GLU A O 1
ATOM 757 N N . PRO A 1 101 ? -6.170 19.581 8.743 1.00 89.94 101 PRO A N 1
ATOM 758 C CA . PRO A 1 101 ? -7.362 18.824 8.369 1.00 89.94 101 PRO A CA 1
ATOM 759 C C . PRO A 1 101 ? -7.481 18.679 6.845 1.00 89.94 101 PRO A C 1
ATOM 761 O O . PRO A 1 101 ? -7.583 19.668 6.119 1.00 89.94 101 PRO A O 1
ATOM 764 N N . PHE A 1 102 ? -7.485 17.439 6.351 1.00 88.19 102 PHE A N 1
ATOM 765 C CA . PHE A 1 102 ? -7.493 17.157 4.916 1.00 88.19 102 PHE A CA 1
ATOM 766 C C . PHE A 1 102 ? -8.530 16.082 4.553 1.00 88.19 102 PHE A C 1
ATOM 768 O O . PHE A 1 102 ? -8.191 14.905 4.436 1.00 88.19 102 PHE A O 1
ATOM 775 N N . PRO A 1 103 ? -9.805 16.463 4.333 1.00 85.12 103 PRO A N 1
ATOM 776 C CA . PRO A 1 103 ? -10.888 15.513 4.051 1.00 85.12 103 PRO A CA 1
ATOM 777 C C . PRO A 1 103 ? -10.678 14.651 2.796 1.00 85.12 103 PRO A C 1
ATOM 779 O O . PRO A 1 103 ? -11.283 13.594 2.661 1.00 85.12 103 PRO A O 1
ATOM 782 N N . GLN A 1 104 ? -9.820 15.089 1.869 1.00 86.31 104 GLN A N 1
ATOM 783 C CA . GLN A 1 104 ? -9.530 14.364 0.630 1.00 86.31 104 GLN A CA 1
ATOM 784 C C . GLN A 1 104 ? -8.420 13.313 0.783 1.00 86.31 104 GLN A C 1
ATOM 786 O O . GLN A 1 104 ? -8.123 12.631 -0.195 1.00 86.31 104 GLN A O 1
ATOM 791 N N . VAL A 1 105 ? -7.836 13.137 1.978 1.00 87.62 105 VAL A N 1
ATOM 792 C CA . VAL A 1 105 ? -6.727 12.192 2.223 1.00 87.62 105 VAL A CA 1
ATOM 793 C C . VAL A 1 105 ? -7.015 10.792 1.676 1.00 87.62 105 VAL A C 1
ATOM 795 O O . VAL A 1 105 ? -6.155 10.196 1.035 1.00 87.62 105 VAL A O 1
ATOM 798 N N . LEU A 1 106 ? -8.249 10.300 1.816 1.00 86.50 106 LEU A N 1
ATOM 799 C CA . LEU A 1 106 ? -8.641 8.974 1.329 1.00 86.50 106 LEU A CA 1
ATOM 800 C C . LEU A 1 106 ? -8.543 8.849 -0.201 1.00 86.50 106 LEU A C 1
ATOM 802 O O . LEU A 1 106 ? -8.099 7.817 -0.700 1.00 86.50 106 LEU A O 1
ATOM 806 N N . ASN A 1 107 ? -8.882 9.905 -0.949 1.00 88.62 107 ASN A N 1
ATOM 807 C CA . ASN A 1 107 ? -8.757 9.905 -2.411 1.00 88.62 107 ASN A CA 1
ATOM 808 C C . ASN A 1 107 ? -7.289 9.833 -2.840 1.00 88.62 107 ASN A C 1
ATOM 810 O O . ASN A 1 107 ? -6.953 9.191 -3.832 1.00 88.62 107 ASN A O 1
ATOM 814 N N . TYR A 1 108 ? -6.413 10.489 -2.083 1.00 90.00 108 TYR A N 1
ATOM 815 C CA . TYR A 1 108 ? -4.986 10.518 -2.362 1.00 90.00 108 TYR A CA 1
ATOM 816 C C . TYR A 1 108 ? -4.324 9.187 -1.999 1.00 90.00 108 TYR A C 1
ATOM 818 O O . TYR A 1 108 ? -3.530 8.681 -2.786 1.00 90.00 108 TYR A O 1
ATOM 826 N N . LEU A 1 109 ? -4.718 8.554 -0.890 1.00 90.81 109 LEU A N 1
ATOM 827 C CA . LEU A 1 109 ? -4.245 7.215 -0.520 1.00 90.81 109 LEU A CA 1
ATOM 828 C C . LEU A 1 109 ? -4.645 6.131 -1.537 1.00 90.81 109 LEU A C 1
ATOM 830 O O . LEU A 1 109 ? -3.948 5.129 -1.660 1.00 90.81 109 LEU A O 1
ATOM 834 N N . ALA A 1 110 ? -5.720 6.339 -2.303 1.00 91.38 110 ALA A N 1
ATOM 835 C CA . ALA A 1 110 ? -6.115 5.447 -3.395 1.00 91.38 110 ALA A CA 1
ATOM 836 C C . ALA A 1 110 ? -5.303 5.649 -4.693 1.00 91.38 110 ALA A C 1
ATOM 838 O O . ALA A 1 110 ? -5.390 4.833 -5.611 1.00 91.38 110 ALA A O 1
ATOM 839 N N . HIS A 1 111 ? -4.520 6.726 -4.804 1.00 92.94 111 HIS A N 1
ATOM 840 C CA . HIS A 1 111 ? -3.695 6.988 -5.979 1.00 92.94 111 HIS A CA 1
ATOM 841 C C . HIS A 1 111 ? -2.492 6.035 -6.020 1.00 92.94 111 HIS A C 1
ATOM 843 O O . HIS A 1 111 ? -1.809 5.833 -5.019 1.00 92.94 111 HIS A O 1
ATOM 849 N N . GLN A 1 112 ? -2.155 5.504 -7.198 1.00 89.19 112 GLN A N 1
ATOM 850 C CA . GLN A 1 112 ? -1.121 4.471 -7.359 1.00 89.19 112 GLN A CA 1
ATOM 851 C C . GLN A 1 112 ? 0.278 4.868 -6.851 1.00 89.19 112 GLN A C 1
ATOM 853 O O . GLN A 1 112 ? 1.089 3.994 -6.555 1.00 89.19 112 GLN A O 1
ATOM 858 N N . SER A 1 113 ? 0.578 6.167 -6.719 1.00 90.88 113 SER A N 1
ATOM 859 C CA . SER A 1 113 ? 1.849 6.622 -6.131 1.00 90.88 113 SER A CA 1
ATOM 860 C C . SER A 1 113 ? 1.950 6.418 -4.612 1.00 90.88 113 SER A C 1
ATOM 862 O O . SER A 1 113 ? 3.051 6.518 -4.082 1.00 90.88 113 SER A O 1
ATOM 864 N N . ALA A 1 114 ? 0.842 6.113 -3.927 1.00 91.81 114 ALA A N 1
ATOM 865 C CA . ALA A 1 114 ? 0.806 5.655 -2.534 1.00 91.81 114 ALA A CA 1
ATOM 866 C C . ALA A 1 114 ? 0.675 4.122 -2.416 1.00 91.81 114 ALA A C 1
ATOM 868 O O . ALA A 1 114 ? 0.330 3.608 -1.354 1.00 91.81 114 ALA A O 1
ATOM 869 N N . GLY A 1 115 ? 0.938 3.377 -3.498 1.00 92.94 115 GLY A N 1
ATOM 870 C CA . GLY A 1 115 ? 0.916 1.917 -3.469 1.00 92.94 115 GLY A CA 1
ATOM 871 C C . GLY A 1 115 ? 1.856 1.349 -2.401 1.00 92.94 115 GLY A C 1
ATOM 872 O O . GLY A 1 115 ? 2.977 1.827 -2.229 1.00 92.94 115 GLY A O 1
ATOM 873 N N . ILE A 1 116 ? 1.394 0.319 -1.691 1.00 95.06 116 ILE A N 1
ATOM 874 C CA . ILE A 1 116 ? 2.164 -0.328 -0.626 1.00 95.06 116 ILE A CA 1
ATOM 875 C C . ILE A 1 116 ? 3.247 -1.216 -1.239 1.00 95.06 116 ILE A C 1
ATOM 877 O O . ILE A 1 116 ? 2.967 -2.093 -2.059 1.00 95.06 116 ILE A O 1
ATOM 881 N N . LEU A 1 117 ? 4.489 -0.969 -0.843 1.00 94.50 117 LEU A N 1
ATOM 882 C CA . LEU A 1 117 ? 5.692 -1.599 -1.361 1.00 94.50 117 LEU A CA 1
ATOM 883 C C . LEU A 1 117 ? 6.231 -2.635 -0.376 1.00 94.50 117 LEU A C 1
ATOM 885 O O . LEU A 1 117 ? 6.144 -2.450 0.834 1.00 94.50 117 LEU A O 1
ATOM 889 N N . ASN A 1 118 ? 6.875 -3.681 -0.898 1.00 93.19 118 ASN A N 1
ATOM 890 C CA . ASN A 1 118 ? 7.695 -4.558 -0.070 1.00 93.19 118 ASN A CA 1
ATOM 891 C C . ASN A 1 118 ? 8.998 -3.832 0.299 1.00 93.19 118 ASN A C 1
ATOM 893 O O . ASN A 1 118 ? 9.799 -3.502 -0.582 1.00 93.19 118 ASN A O 1
ATOM 897 N N . LYS A 1 119 ? 9.196 -3.581 1.595 1.00 91.69 119 LYS A N 1
ATOM 898 C CA . LYS A 1 119 ? 10.354 -2.844 2.108 1.00 91.69 119 LYS A CA 1
ATOM 899 C C . LYS A 1 119 ? 11.674 -3.480 1.688 1.00 91.69 119 LYS A C 1
ATOM 901 O O . LYS A 1 119 ? 12.545 -2.780 1.179 1.00 91.69 119 LYS A O 1
ATOM 906 N N . GLU A 1 120 ? 11.813 -4.790 1.870 1.00 90.88 120 GLU A N 1
ATOM 907 C CA . GLU A 1 120 ? 13.068 -5.502 1.625 1.00 90.88 120 GLU A CA 1
ATOM 908 C C . GLU A 1 120 ? 13.503 -5.379 0.161 1.00 90.88 120 GLU A C 1
ATOM 910 O O . GLU A 1 120 ? 14.625 -4.956 -0.113 1.00 90.88 120 GLU A O 1
ATOM 915 N N . ALA A 1 121 ? 12.599 -5.651 -0.780 1.00 92.00 121 ALA A N 1
ATOM 916 C CA . ALA A 1 121 ? 12.877 -5.591 -2.211 1.00 92.00 121 ALA A CA 1
ATOM 917 C C . ALA A 1 121 ? 13.212 -4.175 -2.692 1.00 92.00 121 ALA A C 1
ATOM 919 O O . ALA A 1 121 ? 14.116 -3.989 -3.511 1.00 92.00 121 ALA A O 1
ATOM 920 N N . VAL A 1 122 ? 12.501 -3.163 -2.183 1.00 94.38 122 VAL A N 1
ATOM 921 C CA . VAL A 1 122 ? 12.786 -1.764 -2.524 1.00 94.38 122 VAL A CA 1
ATOM 922 C C . VAL A 1 122 ? 14.142 -1.344 -1.971 1.00 94.38 122 VAL A C 1
ATOM 924 O O . VAL A 1 122 ? 14.927 -0.742 -2.703 1.00 94.38 122 VAL A O 1
ATOM 927 N N . THR A 1 123 ? 14.428 -1.652 -0.704 1.00 93.25 123 THR A N 1
ATOM 928 C CA . THR A 1 123 ? 15.707 -1.315 -0.071 1.00 93.25 123 THR A CA 1
ATOM 929 C C . THR A 1 123 ? 16.871 -2.017 -0.764 1.00 93.25 123 THR A C 1
ATOM 931 O O . THR A 1 123 ? 17.859 -1.360 -1.078 1.00 93.25 123 THR A O 1
ATOM 934 N N . GLU A 1 124 ? 16.756 -3.312 -1.063 1.00 93.94 124 GLU A N 1
ATOM 935 C CA . GLU A 1 124 ? 17.805 -4.069 -1.750 1.00 93.94 124 GLU A CA 1
ATOM 936 C C . GLU A 1 124 ? 18.109 -3.468 -3.126 1.00 93.94 124 GLU A C 1
ATOM 938 O O . GLU A 1 124 ? 19.263 -3.184 -3.455 1.00 93.94 124 GLU A O 1
ATOM 943 N N . MET A 1 125 ? 17.079 -3.229 -3.936 1.00 92.94 125 MET A N 1
ATOM 944 C CA . MET A 1 125 ? 17.274 -2.761 -5.302 1.00 92.94 125 MET A CA 1
ATOM 945 C C . MET A 1 125 ? 17.775 -1.319 -5.361 1.00 92.94 125 MET A C 1
ATOM 947 O O . MET A 1 125 ? 18.688 -1.026 -6.131 1.00 92.94 125 MET A O 1
ATOM 951 N N . ASN A 1 126 ? 17.219 -0.440 -4.526 1.00 94.62 126 ASN A N 1
ATOM 952 C CA . ASN A 1 126 ? 17.606 0.967 -4.512 1.00 94.62 126 ASN A CA 1
ATOM 953 C C . ASN A 1 126 ? 18.925 1.225 -3.774 1.00 94.62 126 ASN A C 1
ATOM 955 O O . ASN A 1 126 ? 19.476 2.304 -3.930 1.00 94.62 126 ASN A O 1
ATOM 959 N N . SER A 1 127 ? 19.481 0.257 -3.035 1.00 94.69 127 SER A N 1
ATOM 960 C CA . SER A 1 127 ? 20.807 0.402 -2.403 1.00 94.69 127 SER A CA 1
ATOM 961 C C . SER A 1 127 ? 21.974 0.519 -3.398 1.00 94.69 127 SER A C 1
ATOM 963 O O . SER A 1 127 ? 23.101 0.808 -3.003 1.00 94.69 127 SER A O 1
ATOM 965 N N . LYS A 1 128 ? 21.717 0.273 -4.688 1.00 94.12 128 LYS A N 1
ATOM 966 C CA . LYS A 1 128 ? 22.719 0.229 -5.763 1.00 94.12 128 LYS A CA 1
ATOM 967 C C . LYS A 1 128 ? 23.066 1.602 -6.347 1.00 94.12 128 LYS A C 1
ATOM 969 O O . LYS A 1 128 ? 23.973 1.676 -7.169 1.00 94.12 128 LYS A O 1
ATOM 974 N N . PHE A 1 129 ? 22.358 2.657 -5.950 1.00 94.75 129 PHE A N 1
ATOM 975 C CA . PHE A 1 129 ? 22.582 4.031 -6.399 1.00 94.75 129 PHE A CA 1
ATOM 976 C C . PHE A 1 129 ? 22.198 5.024 -5.294 1.00 94.75 129 PHE A C 1
ATOM 978 O O . PHE A 1 129 ? 21.510 4.672 -4.336 1.00 94.75 129 PHE A O 1
ATOM 985 N N . ASP A 1 130 ? 22.621 6.278 -5.440 1.00 94.56 130 ASP A N 1
ATOM 986 C CA . ASP A 1 130 ? 22.174 7.381 -4.586 1.00 94.56 130 ASP A CA 1
ATOM 987 C C . ASP A 1 130 ? 21.034 8.137 -5.283 1.00 94.56 130 ASP A C 1
ATOM 989 O O . ASP A 1 130 ? 21.139 8.511 -6.452 1.00 94.56 130 ASP A O 1
ATOM 993 N N . VAL A 1 131 ? 19.933 8.366 -4.565 1.00 93.50 131 VAL A N 1
ATOM 994 C CA . VAL A 1 131 ? 18.758 9.073 -5.083 1.00 93.50 131 VAL A CA 1
ATOM 995 C C . VAL A 1 131 ? 19.094 10.494 -5.548 1.00 93.50 131 VAL A C 1
ATOM 997 O O . VAL A 1 131 ? 18.534 10.940 -6.551 1.00 93.50 131 VAL A O 1
ATOM 1000 N N . GLU A 1 132 ? 20.004 11.201 -4.870 1.00 93.44 132 GLU A N 1
ATOM 1001 C CA . GLU A 1 132 ? 20.364 12.584 -5.214 1.00 93.44 132 GLU A CA 1
ATOM 1002 C C . GLU A 1 132 ? 21.182 12.676 -6.511 1.00 93.44 132 GLU A C 1
ATOM 1004 O O . GLU A 1 132 ? 21.124 13.694 -7.203 1.00 93.44 132 GLU A O 1
ATOM 1009 N N . THR A 1 133 ? 21.912 11.614 -6.868 1.00 95.69 133 THR A N 1
ATOM 1010 C CA . THR A 1 133 ? 22.789 11.573 -8.055 1.00 95.69 133 THR A CA 1
ATOM 1011 C C . THR A 1 133 ? 22.320 10.596 -9.134 1.00 95.69 133 THR A C 1
ATOM 1013 O O . THR A 1 133 ? 23.059 10.342 -10.083 1.00 95.69 133 THR A O 1
ATOM 1016 N N . TYR A 1 134 ? 21.086 10.097 -9.014 1.00 95.25 134 TYR A N 1
ATOM 1017 C CA . TYR A 1 134 ? 20.500 9.105 -9.913 1.00 95.25 134 TYR A CA 1
ATOM 1018 C C . TYR A 1 134 ? 20.624 9.493 -11.395 1.00 95.25 134 TYR A C 1
ATOM 1020 O O . TYR A 1 134 ? 20.135 10.541 -11.830 1.00 95.25 134 TYR A O 1
ATOM 1028 N N . ASP A 1 135 ? 21.210 8.594 -12.184 1.00 93.62 135 ASP A N 1
ATOM 1029 C CA . ASP A 1 135 ? 21.369 8.705 -13.630 1.00 93.62 135 ASP A CA 1
ATOM 1030 C C . ASP A 1 135 ? 20.542 7.620 -14.328 1.00 93.62 135 ASP A C 1
ATOM 1032 O O . ASP A 1 135 ? 20.932 6.456 -14.386 1.00 93.62 135 ASP A O 1
ATOM 1036 N N . ALA A 1 136 ? 19.420 8.010 -14.940 1.00 91.38 136 ALA A N 1
ATOM 1037 C CA . ALA A 1 136 ? 18.509 7.097 -15.638 1.00 91.38 136 ALA A CA 1
ATOM 1038 C C . ALA A 1 136 ? 19.150 6.319 -16.810 1.00 91.38 136 ALA A C 1
ATOM 1040 O O . ALA A 1 136 ? 18.533 5.404 -17.352 1.00 91.38 136 ALA A O 1
ATOM 1041 N N . THR A 1 137 ? 20.363 6.686 -17.242 1.00 91.75 137 THR A N 1
ATOM 1042 C CA . THR A 1 137 ? 21.108 5.952 -18.276 1.00 91.75 137 THR A CA 1
ATOM 1043 C C . THR A 1 137 ? 21.974 4.819 -17.719 1.00 91.75 137 THR A C 1
ATOM 1045 O O . THR A 1 137 ? 22.446 3.987 -18.496 1.00 91.75 137 THR A O 1
ATOM 1048 N N . LYS A 1 138 ? 22.187 4.771 -16.397 1.00 93.06 138 LYS A N 1
ATOM 1049 C CA . LYS A 1 138 ? 23.074 3.810 -15.717 1.00 93.06 138 LYS A CA 1
ATOM 1050 C C . LYS A 1 138 ? 22.382 3.076 -14.575 1.00 93.06 138 LYS A C 1
ATOM 1052 O O . LYS A 1 138 ? 22.580 1.873 -14.415 1.00 93.06 138 LYS A O 1
ATOM 1057 N N . ASP A 1 139 ? 21.588 3.798 -13.797 1.00 94.44 139 ASP A N 1
ATOM 1058 C CA . ASP A 1 139 ? 20.994 3.321 -12.560 1.00 94.44 139 ASP A CA 1
ATOM 1059 C C . ASP A 1 139 ? 19.610 2.725 -12.801 1.00 94.44 139 ASP A C 1
ATOM 1061 O O . ASP A 1 139 ? 18.781 3.264 -13.538 1.00 94.44 139 ASP A O 1
ATOM 1065 N N . VAL A 1 140 ? 19.333 1.621 -12.110 1.00 91.50 140 VAL A N 1
ATOM 1066 C CA . VAL A 1 140 ? 18.055 0.915 -12.196 1.00 91.50 140 VAL A CA 1
ATOM 1067 C C . VAL A 1 140 ? 17.364 0.964 -10.844 1.00 91.50 140 VAL A C 1
ATOM 1069 O O . VAL A 1 140 ? 17.813 0.333 -9.886 1.00 91.50 140 VAL A O 1
ATOM 1072 N N . CYS A 1 141 ? 16.249 1.688 -10.771 1.00 92.00 141 CYS A N 1
ATOM 1073 C CA . CYS A 1 141 ? 15.447 1.770 -9.558 1.00 92.00 141 CYS A CA 1
ATOM 1074 C C . CYS A 1 141 ? 14.329 0.725 -9.527 1.00 92.00 141 CYS A C 1
ATOM 1076 O O . CYS A 1 141 ? 13.856 0.223 -10.554 1.00 92.00 141 CYS A O 1
ATOM 1078 N N . TYR A 1 142 ? 13.890 0.379 -8.319 1.00 92.50 142 TYR A N 1
ATOM 1079 C CA . TYR A 1 142 ? 12.716 -0.461 -8.142 1.00 92.50 142 TYR A CA 1
ATOM 1080 C C . TYR A 1 142 ? 11.507 0.172 -8.839 1.00 92.50 142 TYR A C 1
ATOM 1082 O O . TYR A 1 142 ? 11.193 1.342 -8.622 1.00 92.50 142 TYR A O 1
ATOM 1090 N N . GLY A 1 143 ? 10.804 -0.619 -9.651 1.00 88.94 143 GLY A N 1
ATOM 1091 C CA . GLY A 1 143 ? 9.668 -0.134 -10.435 1.00 88.94 143 GLY A CA 1
ATOM 1092 C C . GLY A 1 143 ? 10.020 0.593 -11.733 1.00 88.94 143 GLY A C 1
ATOM 1093 O O . GLY A 1 143 ? 9.103 1.048 -12.413 1.00 88.94 143 GLY A O 1
ATOM 1094 N N . ASP A 1 144 ? 11.298 0.672 -12.116 1.00 88.81 144 ASP A N 1
ATOM 1095 C CA . ASP A 1 144 ? 11.692 1.241 -13.404 1.00 88.81 144 ASP A CA 1
ATOM 1096 C C . ASP A 1 144 ? 11.147 0.413 -14.580 1.00 88.81 144 ASP A C 1
ATOM 1098 O O . ASP A 1 144 ? 11.623 -0.686 -14.886 1.00 88.81 144 ASP A O 1
ATOM 1102 N N . ALA A 1 145 ? 10.150 0.974 -15.265 1.00 82.31 145 ALA A N 1
ATOM 1103 C CA . ALA A 1 145 ? 9.482 0.351 -16.399 1.00 82.31 145 ALA A CA 1
ATOM 1104 C C . ALA A 1 145 ? 10.423 0.067 -17.581 1.00 82.31 145 ALA A C 1
ATOM 1106 O O . ALA A 1 145 ? 10.141 -0.847 -18.351 1.00 82.31 145 ALA A O 1
ATOM 1107 N N . ALA A 1 146 ? 11.536 0.796 -17.732 1.00 84.50 146 ALA A N 1
ATOM 1108 C CA . ALA A 1 146 ? 12.513 0.525 -18.791 1.00 84.50 146 ALA A CA 1
ATOM 1109 C C . ALA A 1 146 ? 13.281 -0.790 -18.557 1.00 84.50 146 ALA A C 1
ATOM 1111 O O . ALA A 1 146 ? 13.760 -1.422 -19.506 1.00 84.50 146 ALA A O 1
ATOM 1112 N N . ASN A 1 147 ? 13.370 -1.209 -17.293 1.00 86.00 147 ASN A N 1
ATOM 1113 C CA . ASN A 1 147 ? 14.136 -2.367 -16.846 1.00 86.00 147 ASN A CA 1
ATOM 1114 C C . ASN A 1 147 ? 13.267 -3.569 -16.450 1.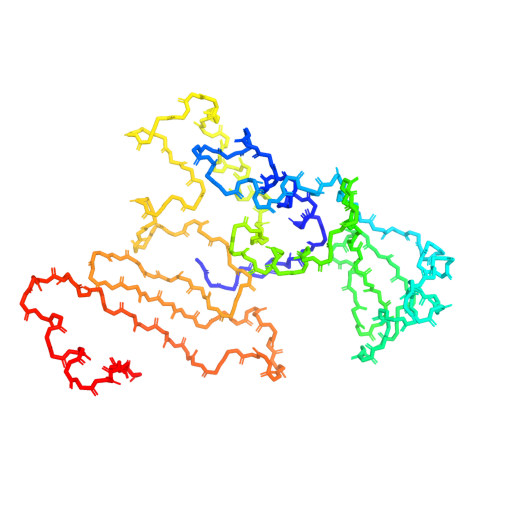00 86.00 147 ASN A C 1
ATOM 1116 O O . ASN A 1 147 ? 13.781 -4.683 -16.332 1.00 86.00 147 ASN A O 1
ATOM 1120 N N . ILE A 1 148 ? 11.953 -3.377 -16.317 1.00 87.62 148 ILE A N 1
ATOM 1121 C CA . ILE A 1 148 ? 10.983 -4.469 -16.205 1.00 87.62 148 ILE A CA 1
ATOM 1122 C C . ILE A 1 148 ? 10.770 -5.066 -17.598 1.00 87.62 148 ILE A C 1
ATOM 1124 O O . ILE A 1 148 ? 10.338 -4.370 -18.511 1.00 87.62 148 ILE A O 1
ATOM 1128 N N . LYS A 1 149 ? 11.065 -6.355 -17.780 1.00 82.12 149 LYS A N 1
ATOM 1129 C CA . LYS A 1 149 ? 10.835 -7.086 -19.043 1.00 82.12 149 LYS A CA 1
ATOM 1130 C C . LYS A 1 149 ? 10.438 -8.530 -18.758 1.00 82.12 149 LYS A C 1
ATOM 1132 O O . LYS A 1 149 ? 10.622 -9.023 -17.645 1.00 82.12 149 LYS A O 1
ATOM 1137 N N . SER A 1 150 ? 9.909 -9.236 -19.756 1.00 77.62 150 SER A N 1
ATOM 1138 C CA . SER A 1 150 ? 9.674 -10.685 -19.660 1.00 77.62 150 SER A CA 1
ATOM 1139 C C . SER A 1 150 ? 10.942 -11.412 -19.186 1.00 77.62 150 SER A C 1
ATOM 1141 O O . SER A 1 150 ? 12.000 -11.273 -19.795 1.00 77.62 150 SER A O 1
ATOM 1143 N N . GLY A 1 151 ? 10.844 -12.161 -18.083 1.00 74.12 151 GLY A N 1
ATOM 1144 C CA . GLY A 1 151 ? 11.982 -12.856 -17.462 1.00 74.12 151 GLY A CA 1
ATOM 1145 C C . GLY A 1 151 ? 12.826 -12.015 -16.492 1.00 74.12 151 GLY A C 1
ATOM 1146 O O . GLY A 1 151 ? 13.630 -12.582 -15.763 1.00 74.12 151 GLY A O 1
ATOM 1147 N N . ASN A 1 152 ? 12.610 -10.699 -16.420 1.00 81.56 152 ASN A N 1
ATOM 1148 C CA . ASN A 1 152 ? 13.235 -9.798 -15.450 1.00 81.56 152 ASN A CA 1
ATOM 1149 C C . ASN A 1 152 ? 12.166 -8.924 -14.782 1.00 81.56 152 ASN A C 1
ATOM 1151 O O . ASN A 1 152 ? 12.003 -7.746 -15.104 1.00 81.56 152 ASN A O 1
ATOM 1155 N N . ASN A 1 153 ? 11.382 -9.541 -13.896 1.00 85.19 153 ASN A N 1
ATOM 1156 C CA . ASN A 1 153 ? 10.356 -8.851 -13.126 1.00 85.19 153 ASN A CA 1
ATOM 1157 C C . ASN A 1 153 ? 10.666 -8.912 -11.626 1.00 85.19 153 ASN A C 1
ATOM 1159 O O . ASN A 1 153 ? 10.335 -9.888 -10.950 1.00 85.19 153 ASN A O 1
ATOM 1163 N N . HIS A 1 154 ? 11.240 -7.823 -11.125 1.00 87.00 154 HIS A N 1
ATOM 1164 C CA . HIS A 1 154 ? 11.541 -7.573 -9.715 1.00 87.00 154 HIS A CA 1
ATOM 1165 C C . HIS A 1 154 ? 10.370 -6.984 -8.917 1.00 87.00 154 HIS A C 1
ATOM 1167 O O . HIS A 1 154 ? 10.534 -6.691 -7.736 1.00 87.00 154 HIS A O 1
ATOM 1173 N N . LEU A 1 155 ? 9.191 -6.793 -9.523 1.00 90.69 155 LEU A N 1
ATOM 1174 C CA . LEU A 1 155 ? 8.036 -6.242 -8.822 1.00 90.69 155 LEU A CA 1
ATOM 1175 C C . LEU A 1 155 ? 7.415 -7.245 -7.845 1.00 90.69 155 LEU A C 1
ATOM 1177 O O . LEU A 1 155 ? 7.086 -8.386 -8.194 1.00 90.69 155 LEU A O 1
ATOM 1181 N N . TRP A 1 156 ? 7.154 -6.733 -6.649 1.00 92.00 156 TRP A N 1
ATOM 1182 C CA . TRP A 1 156 ? 6.272 -7.285 -5.634 1.00 92.00 156 TRP A CA 1
ATOM 1183 C C . TRP A 1 156 ? 4.906 -6.623 -5.745 1.00 92.00 156 TRP A C 1
ATOM 1185 O O . TRP A 1 156 ? 4.802 -5.400 -5.835 1.00 92.00 156 TRP A O 1
ATOM 1195 N N . MET A 1 157 ? 3.859 -7.442 -5.792 1.00 90.94 157 MET A N 1
ATOM 1196 C CA . MET A 1 157 ? 2.508 -7.001 -6.126 1.00 90.94 157 MET A CA 1
ATOM 1197 C C . MET A 1 157 ? 1.519 -7.603 -5.133 1.00 90.94 157 MET A C 1
ATOM 1199 O O . MET A 1 157 ? 1.397 -8.821 -5.026 1.00 90.94 157 MET A O 1
ATOM 1203 N N . SER A 1 158 ? 0.814 -6.733 -4.415 1.00 92.12 158 SER A N 1
ATOM 1204 C CA . SER A 1 158 ? -0.226 -7.086 -3.443 1.00 92.12 158 SER A CA 1
ATOM 1205 C C . SER A 1 158 ? -1.641 -6.958 -4.010 1.00 92.12 158 SER A C 1
ATOM 1207 O O . SER A 1 158 ? -2.597 -7.262 -3.312 1.00 92.12 158 SER A O 1
ATOM 1209 N N . GLY A 1 159 ? -1.786 -6.501 -5.257 1.00 93.06 159 GLY A N 1
ATOM 1210 C CA . GLY A 1 159 ? -3.077 -6.331 -5.920 1.00 93.06 159 GLY A CA 1
ATOM 1211 C C . GLY A 1 159 ? -3.642 -7.621 -6.536 1.00 93.06 159 GLY A C 1
ATOM 1212 O O . GLY A 1 159 ? -2.982 -8.663 -6.514 1.00 93.06 159 GLY A O 1
ATOM 1213 N N . PRO A 1 160 ? -4.840 -7.540 -7.148 1.00 94.88 160 PRO A N 1
ATOM 1214 C CA . PRO A 1 160 ? -5.561 -8.687 -7.717 1.00 94.88 160 PRO A CA 1
ATOM 1215 C C . PRO A 1 160 ? -4.850 -9.385 -8.879 1.00 94.88 160 PRO A C 1
ATOM 1217 O O . PRO A 1 160 ? -5.114 -10.557 -9.149 1.00 94.88 160 PRO A O 1
ATOM 1220 N N . TYR A 1 161 ? -3.944 -8.686 -9.562 1.00 94.56 161 TYR A N 1
ATOM 1221 C CA . TYR A 1 161 ? -3.196 -9.207 -10.698 1.00 94.56 161 TYR A CA 1
ATOM 1222 C C . TYR A 1 161 ? -1.710 -8.907 -10.537 1.00 94.56 161 TYR A C 1
ATOM 1224 O O . TYR A 1 161 ? -1.326 -7.817 -10.112 1.00 94.56 161 TYR A O 1
ATOM 1232 N N . ALA A 1 162 ? -0.876 -9.872 -10.906 1.00 92.69 162 ALA A N 1
ATOM 1233 C CA . ALA A 1 162 ? 0.568 -9.752 -10.928 1.00 92.69 162 ALA A CA 1
ATOM 1234 C C . ALA A 1 162 ? 1.066 -9.717 -12.375 1.00 92.69 162 ALA A C 1
ATOM 1236 O O . ALA A 1 162 ? 0.714 -10.563 -13.192 1.00 92.69 162 ALA A O 1
ATOM 1237 N N . LEU A 1 163 ? 1.908 -8.736 -12.694 1.00 92.12 163 LEU A N 1
ATOM 1238 C CA . LEU A 1 163 ? 2.605 -8.647 -13.969 1.00 92.12 163 LEU A CA 1
ATOM 1239 C C . LEU A 1 163 ? 3.490 -9.888 -14.154 1.00 92.12 163 LEU A C 1
ATOM 1241 O O . LEU A 1 163 ? 4.316 -10.199 -13.294 1.00 92.12 163 LEU A O 1
ATOM 1245 N N . VAL A 1 164 ? 3.358 -10.582 -15.280 1.00 89.56 164 VAL A N 1
ATOM 1246 C CA . VAL A 1 164 ? 4.190 -11.756 -15.603 1.00 89.56 164 VAL A CA 1
ATOM 1247 C C . VAL A 1 164 ? 5.069 -11.529 -16.822 1.00 89.56 164 VAL A C 1
ATOM 1249 O O . VAL A 1 164 ? 6.190 -12.028 -16.878 1.00 89.56 164 VAL A O 1
ATOM 1252 N N . SER A 1 165 ? 4.608 -10.716 -17.771 1.00 88.62 165 SER A N 1
ATOM 1253 C CA . SER A 1 165 ? 5.360 -10.399 -18.979 1.00 88.62 165 SER A CA 1
ATOM 1254 C C . SER A 1 165 ? 5.082 -8.970 -19.422 1.00 88.62 165 SER A C 1
ATOM 1256 O O . SER A 1 165 ? 3.937 -8.528 -19.432 1.00 88.62 165 SER A O 1
ATOM 1258 N N . TYR A 1 166 ? 6.133 -8.274 -19.847 1.00 89.00 166 TYR A N 1
ATOM 1259 C CA . TYR A 1 166 ? 6.054 -6.934 -20.413 1.00 89.00 166 TYR A CA 1
ATOM 1260 C C . TYR A 1 166 ? 7.092 -6.784 -21.525 1.00 89.00 166 TYR A C 1
ATOM 1262 O O . TYR A 1 166 ? 8.271 -7.088 -21.326 1.00 89.00 166 TYR A O 1
ATOM 1270 N N . ASN A 1 167 ? 6.640 -6.354 -22.699 1.00 87.12 167 ASN A N 1
ATOM 1271 C CA . ASN A 1 167 ? 7.482 -5.978 -23.829 1.00 87.12 167 ASN A CA 1
ATOM 1272 C C . ASN A 1 167 ? 6.777 -4.904 -24.677 1.00 87.12 167 ASN A C 1
ATOM 1274 O O . ASN A 1 167 ? 5.659 -4.497 -24.369 1.00 87.12 167 ASN A O 1
ATOM 1278 N N . ASP A 1 168 ? 7.413 -4.484 -25.771 1.00 85.50 168 ASP A N 1
ATOM 1279 C CA . ASP A 1 168 ? 6.931 -3.406 -26.648 1.00 85.50 168 ASP A CA 1
ATOM 1280 C C . ASP A 1 168 ? 5.560 -3.660 -27.304 1.00 85.50 168 ASP A C 1
ATOM 1282 O O . ASP A 1 168 ? 4.956 -2.732 -27.843 1.00 85.50 168 ASP A O 1
ATOM 1286 N N . TYR A 1 169 ? 5.072 -4.903 -27.288 1.00 85.81 169 TYR A N 1
ATOM 1287 C CA . TYR A 1 169 ? 3.845 -5.326 -27.965 1.00 85.81 169 TYR A CA 1
ATOM 1288 C C . TYR A 1 169 ? 2.752 -5.782 -27.012 1.00 85.81 169 TYR A C 1
ATOM 1290 O O . TYR A 1 169 ? 1.582 -5.744 -27.387 1.00 85.81 169 TYR A O 1
ATOM 1298 N N . GLN A 1 170 ? 3.099 -6.246 -25.813 1.00 88.88 170 GLN A N 1
ATOM 1299 C CA . GLN A 1 170 ? 2.120 -6.802 -24.892 1.00 88.88 170 GLN A CA 1
ATOM 1300 C C . GLN A 1 170 ? 2.506 -6.631 -23.427 1.00 88.88 170 GLN A C 1
ATOM 1302 O O . GLN A 1 170 ? 3.675 -6.699 -23.038 1.00 88.88 170 GLN A O 1
ATOM 1307 N N . VAL A 1 171 ? 1.466 -6.515 -22.609 1.00 91.31 171 VAL A N 1
ATOM 1308 C CA . VAL A 1 171 ? 1.522 -6.646 -21.158 1.00 91.31 171 VAL A CA 1
ATOM 1309 C C . VAL A 1 171 ? 0.628 -7.811 -20.768 1.00 91.31 171 VAL A C 1
ATOM 1311 O O . VAL A 1 171 ? -0.528 -7.868 -21.188 1.00 91.31 171 VAL A O 1
ATOM 1314 N N . VAL A 1 172 ? 1.158 -8.741 -19.984 1.00 91.88 172 VAL A N 1
ATOM 1315 C CA . VAL A 1 172 ? 0.415 -9.898 -19.485 1.00 91.88 172 VAL A CA 1
ATOM 1316 C C . VAL A 1 172 ? 0.457 -9.872 -17.972 1.00 91.88 172 VAL A C 1
ATOM 1318 O O . VAL A 1 172 ? 1.534 -9.810 -17.371 1.00 91.88 172 VAL A O 1
ATOM 1321 N N . PHE A 1 173 ? -0.722 -9.949 -17.374 1.00 93.94 173 PHE A N 1
ATOM 1322 C CA . PHE A 1 173 ? -0.905 -10.147 -15.953 1.00 93.94 173 PHE A CA 1
ATOM 1323 C C . PHE A 1 173 ? -1.605 -11.475 -15.708 1.00 93.94 173 PHE A C 1
ATOM 1325 O O . PHE A 1 173 ? -2.507 -11.863 -16.449 1.00 93.94 173 PHE A O 1
ATOM 1332 N N . GLU A 1 174 ? -1.227 -12.133 -14.628 1.00 94.69 174 GLU A N 1
ATOM 1333 C CA . GLU A 1 174 ? -1.921 -13.303 -14.112 1.00 94.69 174 GLU A CA 1
ATOM 1334 C C . GLU A 1 174 ? -2.648 -12.939 -12.826 1.00 94.69 174 GLU A C 1
ATOM 1336 O O . GLU A 1 174 ? -2.225 -12.054 -12.075 1.00 94.69 174 GLU A O 1
ATOM 1341 N N . LYS A 1 175 ? -3.754 -13.632 -12.567 1.00 95.06 175 LYS A N 1
ATOM 1342 C CA . LYS A 1 175 ? -4.443 -13.581 -11.281 1.00 95.06 175 LYS A CA 1
ATOM 1343 C C . LYS A 1 175 ? -3.453 -13.820 -10.142 1.00 95.06 175 LYS A C 1
ATOM 1345 O O . LYS A 1 175 ? -2.740 -14.821 -10.119 1.00 95.06 175 LYS A O 1
ATOM 1350 N N . ASN A 1 176 ? -3.458 -12.930 -9.157 1.00 94.00 176 ASN A N 1
ATOM 1351 C CA . ASN A 1 176 ? -2.682 -13.112 -7.942 1.00 94.00 176 ASN A CA 1
ATOM 1352 C C . ASN A 1 176 ? -3.456 -14.004 -6.965 1.00 94.00 176 ASN A C 1
ATOM 1354 O O . ASN A 1 176 ? -4.387 -13.543 -6.308 1.00 94.00 176 ASN A O 1
ATOM 1358 N N . SER A 1 177 ? -3.068 -15.274 -6.838 1.00 91.94 177 SER A N 1
ATOM 1359 C CA . SER A 1 177 ? -3.716 -16.208 -5.905 1.00 91.94 177 SER A CA 1
ATOM 1360 C C . SER A 1 177 ? -3.539 -15.833 -4.428 1.00 91.94 177 SER A C 1
ATOM 1362 O O . SER A 1 177 ? -4.280 -16.333 -3.590 1.00 91.94 177 SER A O 1
ATOM 1364 N N . GLY A 1 178 ? -2.603 -14.935 -4.097 1.00 90.94 178 GLY A N 1
ATOM 1365 C CA . GLY A 1 178 ? -2.458 -14.381 -2.747 1.00 90.94 178 GLY A CA 1
ATOM 1366 C C . GLY A 1 178 ? -3.435 -13.245 -2.423 1.00 90.94 178 GLY A C 1
ATOM 1367 O O . GLY A 1 178 ? -3.513 -12.825 -1.270 1.00 90.94 178 GLY A O 1
ATOM 1368 N N . TYR A 1 179 ? -4.172 -12.725 -3.409 1.00 92.50 179 TYR A N 1
ATOM 1369 C CA . TYR A 1 179 ? -5.083 -11.601 -3.208 1.00 92.50 179 TYR A CA 1
ATOM 1370 C C . TYR A 1 179 ? -6.487 -12.071 -2.827 1.00 92.50 179 TYR A C 1
ATOM 1372 O O . TYR A 1 179 ? -7.250 -12.522 -3.681 1.00 92.50 179 TYR A O 1
ATOM 1380 N N . MET A 1 180 ? -6.821 -11.930 -1.540 1.00 90.81 180 MET A N 1
ATOM 1381 C CA . MET A 1 180 ? -8.168 -12.133 -0.982 1.00 90.81 180 MET A CA 1
ATOM 1382 C C . MET A 1 180 ? -8.864 -13.421 -1.471 1.00 90.81 180 MET A C 1
ATOM 1384 O O . MET A 1 180 ? -10.050 -13.409 -1.808 1.00 90.81 180 MET A O 1
ATOM 1388 N N . ALA A 1 181 ? -8.117 -14.528 -1.529 1.00 91.19 181 ALA A N 1
ATOM 1389 C CA . ALA A 1 181 ? -8.611 -15.813 -2.017 1.00 91.19 181 ALA A CA 1
ATOM 1390 C C . ALA A 1 181 ? -9.824 -16.310 -1.212 1.00 91.19 181 ALA A C 1
ATOM 1392 O O . ALA A 1 181 ? -9.852 -16.214 0.013 1.00 91.19 181 ALA A O 1
ATOM 1393 N N . GLY A 1 182 ? -10.823 -16.851 -1.907 1.00 90.81 182 GLY A N 1
ATOM 1394 C CA . GLY A 1 182 ? -12.074 -17.344 -1.336 1.00 90.81 182 GLY A CA 1
ATOM 1395 C C . GLY A 1 182 ? -13.106 -16.262 -1.009 1.00 90.81 182 GLY A C 1
ATOM 1396 O O . GLY A 1 182 ? -14.198 -16.601 -0.558 1.00 90.81 182 GLY A O 1
ATOM 1397 N N . THR A 1 183 ? -12.798 -14.980 -1.228 1.00 91.75 183 THR A N 1
ATOM 1398 C CA . THR A 1 183 ? -13.725 -13.867 -0.964 1.00 91.75 183 THR A CA 1
ATOM 1399 C C . THR A 1 183 ? -14.402 -13.380 -2.244 1.00 91.75 183 THR A C 1
ATOM 1401 O O . THR A 1 183 ? -13.976 -13.689 -3.357 1.00 91.75 183 THR A O 1
ATOM 1404 N N . GLU A 1 184 ? -15.430 -12.543 -2.109 1.00 92.94 184 GLU A N 1
ATOM 1405 C CA . GLU A 1 184 ? -16.071 -11.894 -3.261 1.00 92.94 184 GLU A CA 1
ATOM 1406 C C . GLU A 1 184 ? -15.137 -10.957 -4.052 1.00 92.94 184 GLU A C 1
ATOM 1408 O O . GLU A 1 184 ? -15.405 -10.662 -5.220 1.00 92.94 184 GLU A O 1
ATOM 1413 N N . HIS A 1 185 ? -14.031 -10.528 -3.434 1.00 93.25 185 HIS A N 1
ATOM 1414 C CA . HIS A 1 185 ? -13.020 -9.653 -4.027 1.00 93.25 185 HIS A CA 1
ATOM 1415 C C . HIS A 1 185 ? -11.917 -10.411 -4.775 1.00 93.25 185 HIS A C 1
ATOM 1417 O O . HIS A 1 185 ? -11.083 -9.786 -5.435 1.00 93.25 185 HIS A O 1
ATOM 1423 N N . GLU A 1 186 ? -11.900 -11.744 -4.706 1.00 94.94 186 GLU A N 1
ATOM 1424 C CA . GLU A 1 186 ? -10.956 -12.556 -5.464 1.00 94.94 186 GLU A CA 1
ATOM 1425 C C . GLU A 1 186 ? -11.103 -12.286 -6.974 1.00 94.94 186 GLU A C 1
ATOM 1427 O O . GLU A 1 186 ? -12.203 -12.289 -7.537 1.00 94.94 186 GLU A O 1
ATOM 1432 N N . ALA A 1 187 ? -9.979 -12.073 -7.665 1.00 94.25 187 ALA A N 1
ATOM 1433 C CA . ALA A 1 187 ? -9.994 -11.842 -9.106 1.00 94.25 187 ALA A CA 1
ATOM 1434 C C . ALA A 1 187 ? -10.601 -13.041 -9.858 1.00 94.25 187 ALA A C 1
ATOM 1436 O O . ALA A 1 187 ? -10.245 -14.199 -9.629 1.00 94.25 187 ALA A O 1
ATOM 1437 N N . LYS A 1 188 ? -11.520 -12.762 -10.788 1.00 94.12 188 LYS A N 1
ATOM 1438 C CA . LYS A 1 188 ? -12.255 -13.798 -11.540 1.00 94.12 188 LYS A CA 1
ATOM 1439 C C . LYS A 1 188 ? -11.608 -14.158 -12.875 1.00 94.12 188 LYS A C 1
ATOM 1441 O O . LYS A 1 188 ? -11.831 -15.251 -13.380 1.00 94.12 188 LYS A O 1
ATOM 1446 N N . ILE A 1 189 ? -10.821 -13.249 -13.445 1.00 95.50 189 ILE A N 1
ATOM 1447 C CA . ILE A 1 189 ? -10.143 -13.457 -14.725 1.00 95.50 189 ILE A CA 1
ATOM 1448 C C . ILE A 1 189 ? -8.766 -14.056 -14.437 1.00 95.50 189 ILE A C 1
ATOM 1450 O O . ILE A 1 189 ? -8.025 -13.519 -13.621 1.00 95.50 189 ILE A O 1
ATOM 1454 N N . SER A 1 190 ? -8.415 -15.172 -15.076 1.00 94.50 190 SER A N 1
ATOM 1455 C CA . SER A 1 190 ? -7.131 -15.845 -14.824 1.00 94.50 190 SER A CA 1
ATOM 1456 C C . SER A 1 190 ? -5.944 -15.114 -15.450 1.00 94.50 190 SER A C 1
ATOM 1458 O O . SER A 1 190 ? -4.883 -15.043 -14.835 1.00 94.50 190 SER A O 1
ATOM 1460 N N . ILE A 1 191 ? -6.124 -14.572 -16.657 1.00 94.44 191 ILE A N 1
ATOM 1461 C CA . ILE A 1 191 ? -5.085 -13.880 -17.425 1.00 94.44 191 ILE A CA 1
ATOM 1462 C C . ILE A 1 191 ? -5.682 -12.595 -17.995 1.00 94.44 191 ILE A C 1
ATOM 1464 O O . ILE A 1 191 ? -6.714 -12.632 -18.659 1.00 94.44 191 ILE A O 1
ATOM 1468 N N . LEU A 1 192 ? -5.020 -11.466 -17.755 1.00 92.69 192 LEU A N 1
ATOM 1469 C CA . LEU A 1 192 ? -5.285 -10.208 -18.444 1.00 92.69 192 LEU A CA 1
ATOM 1470 C C . LEU A 1 192 ? -4.144 -9.939 -19.415 1.00 92.69 192 LEU A C 1
ATOM 1472 O O . LEU A 1 192 ? -3.012 -9.694 -18.999 1.00 92.69 192 LEU A O 1
ATOM 1476 N N . GLN A 1 193 ? -4.448 -9.948 -20.708 1.00 92.81 193 GLN A N 1
ATOM 1477 C CA . GLN A 1 193 ? -3.492 -9.599 -21.749 1.00 92.81 193 GLN A CA 1
ATOM 1478 C C . GLN A 1 193 ? -3.924 -8.310 -22.444 1.00 92.81 193 GLN A C 1
ATOM 1480 O O . GLN A 1 193 ? -5.028 -8.208 -22.971 1.00 92.81 193 GLN A O 1
ATOM 1485 N N . SER A 1 194 ? -3.026 -7.329 -22.475 1.00 87.88 194 SER A N 1
ATOM 1486 C CA . SER A 1 194 ? -3.206 -6.085 -23.216 1.00 87.88 194 SER A CA 1
ATOM 1487 C C . SER A 1 194 ? -2.168 -5.996 -24.324 1.00 87.88 194 SER A C 1
ATOM 1489 O O . SER A 1 194 ? -0.967 -6.047 -24.057 1.00 87.88 194 SER A O 1
ATOM 1491 N N . ASN A 1 195 ? -2.626 -5.858 -25.568 1.00 86.81 195 ASN A N 1
ATOM 1492 C CA . ASN A 1 195 ? -1.750 -5.647 -26.716 1.00 86.81 195 ASN A CA 1
ATOM 1493 C C . ASN A 1 195 ? -1.504 -4.144 -26.898 1.00 86.81 195 ASN A C 1
ATOM 1495 O O . ASN A 1 195 ? -2.435 -3.357 -27.084 1.00 86.81 195 ASN A O 1
ATOM 1499 N N . LEU A 1 196 ? -0.236 -3.750 -26.872 1.00 81.38 196 LEU A N 1
ATOM 1500 C CA . LEU A 1 196 ? 0.210 -2.380 -27.062 1.00 81.38 196 LEU A CA 1
ATOM 1501 C C . LEU A 1 196 ? 0.187 -2.045 -28.553 1.00 81.38 196 LEU A C 1
ATOM 1503 O O . LEU A 1 196 ? 1.077 -2.393 -29.329 1.00 81.38 196 LEU A O 1
ATOM 1507 N N . LEU A 1 197 ? -0.862 -1.347 -28.972 1.00 77.00 197 LEU A N 1
ATOM 1508 C CA . LEU A 1 197 ? -0.952 -0.825 -30.326 1.00 77.00 197 LEU A CA 1
ATOM 1509 C C . LEU A 1 197 ? -0.176 0.493 -30.400 1.00 77.00 197 LEU A C 1
ATOM 1511 O O . LEU A 1 197 ? -0.615 1.508 -29.861 1.00 77.00 197 LEU A O 1
ATOM 1515 N N . LYS A 1 198 ? 0.953 0.511 -31.124 1.00 59.84 198 LYS A N 1
ATOM 1516 C CA . LYS A 1 198 ? 1.584 1.773 -31.541 1.00 59.84 198 LYS A CA 1
ATOM 1517 C C . LYS A 1 198 ? 0.548 2.598 -32.307 1.00 59.84 198 LYS A C 1
ATOM 1519 O O . LYS A 1 198 ? 0.106 2.196 -33.387 1.00 59.84 198 LYS A O 1
ATOM 1524 N N . MET A 1 199 ? 0.155 3.744 -31.752 1.00 46.72 199 MET A N 1
ATOM 1525 C CA . MET A 1 199 ? -0.743 4.677 -32.427 1.00 46.72 199 MET A CA 1
ATOM 1526 C C . MET A 1 199 ? -0.048 5.215 -33.682 1.00 46.72 199 MET A C 1
ATOM 1528 O O . MET A 1 199 ? 0.801 6.096 -33.620 1.00 46.72 199 MET A O 1
ATOM 1532 N N . GLN A 1 200 ? -0.406 4.662 -34.838 1.00 46.34 200 GLN A N 1
ATOM 1533 C CA . GLN A 1 200 ? -0.183 5.308 -36.127 1.00 46.34 200 GLN A CA 1
ATOM 1534 C C . GLN A 1 200 ? -1.223 6.437 -36.251 1.00 46.34 200 GLN A C 1
ATOM 1536 O O . GLN A 1 200 ? -2.396 6.181 -35.957 1.00 46.34 200 GLN A O 1
ATOM 1541 N N . PRO A 1 201 ? -0.857 7.649 -36.705 1.00 52.78 201 PRO A N 1
ATOM 1542 C CA . PRO A 1 201 ? -1.740 8.825 -36.718 1.00 52.78 201 PRO A CA 1
ATOM 1543 C C . PRO A 1 201 ? -3.055 8.667 -37.513 1.00 52.78 201 PRO A C 1
ATOM 1545 O O . PRO A 1 201 ? -3.928 9.522 -37.419 1.00 52.78 201 PRO A O 1
ATOM 1548 N N . HIS A 1 202 ? -3.254 7.570 -38.255 1.00 48.97 202 HIS A N 1
ATOM 1549 C CA . HIS A 1 202 ? -4.478 7.292 -39.023 1.00 48.97 202 HIS A CA 1
ATOM 1550 C C . HIS A 1 202 ? -5.437 6.260 -38.398 1.00 48.97 202 HIS A C 1
ATOM 1552 O O . HIS A 1 202 ? -6.553 6.103 -38.883 1.00 48.97 202 HIS A O 1
ATOM 1558 N N . ARG A 1 203 ? -5.062 5.571 -37.310 1.00 44.66 203 ARG A N 1
ATOM 1559 C CA . ARG A 1 203 ? -5.954 4.626 -36.602 1.00 44.66 203 ARG A CA 1
ATOM 1560 C C . ARG A 1 203 ? -6.899 5.201 -35.524 1.00 44.66 203 ARG A C 1
ATOM 1562 O O . ARG A 1 203 ? -7.874 4.506 -35.240 1.00 44.66 203 ARG A O 1
ATOM 1569 N N . PRO A 1 204 ? -6.727 6.416 -34.953 1.00 45.50 204 PRO A N 1
ATOM 1570 C CA . PRO A 1 204 ? -7.677 6.945 -33.963 1.00 45.50 204 PRO A CA 1
ATOM 1571 C C . PRO A 1 204 ? -9.087 7.158 -34.528 1.00 45.50 204 PRO A C 1
ATOM 1573 O O . PRO A 1 204 ? -10.058 7.186 -33.779 1.00 45.50 204 PRO A O 1
ATOM 1576 N N . LEU A 1 205 ? -9.214 7.294 -35.852 1.00 45.16 205 LEU A N 1
ATOM 1577 C CA . LEU A 1 205 ? -10.499 7.532 -36.502 1.00 45.16 205 LEU A CA 1
ATOM 1578 C C . LEU A 1 205 ? -11.473 6.358 -36.340 1.00 45.16 205 LEU A C 1
ATOM 1580 O O . LEU A 1 205 ? -12.655 6.617 -36.168 1.00 45.16 205 LEU A O 1
ATOM 1584 N N . LEU A 1 206 ? -11.018 5.099 -36.281 1.00 45.81 206 LEU A N 1
ATOM 1585 C CA . LEU A 1 206 ? -11.944 3.962 -36.165 1.00 45.81 206 LEU A CA 1
ATOM 1586 C C . LEU A 1 206 ? -12.524 3.774 -34.749 1.00 45.81 206 LEU A C 1
ATOM 1588 O O . LEU A 1 206 ? -13.695 3.419 -34.615 1.00 45.81 206 LEU A O 1
ATOM 1592 N N . SER A 1 207 ? -11.742 4.015 -33.689 1.00 46.28 207 SER A N 1
ATOM 1593 C CA . SER A 1 207 ? -12.218 3.869 -32.300 1.00 46.28 207 SER A CA 1
ATOM 1594 C C . SER A 1 207 ? -13.021 5.082 -31.820 1.00 46.28 207 SER A C 1
ATOM 1596 O O . SER A 1 207 ? -13.989 4.930 -31.077 1.00 46.28 207 SER A O 1
ATOM 1598 N N . VAL A 1 208 ? -12.684 6.289 -32.291 1.00 46.50 208 VAL A N 1
ATOM 1599 C CA . VAL A 1 208 ? -13.437 7.512 -31.966 1.00 46.50 208 VAL A CA 1
ATOM 1600 C C . VAL A 1 208 ? -14.740 7.604 -32.774 1.00 46.50 208 VAL A C 1
ATOM 1602 O O . VAL A 1 208 ? -15.751 8.042 -32.227 1.00 46.50 208 VAL A O 1
ATOM 1605 N N . GLN A 1 209 ? -14.785 7.128 -34.029 1.00 45.84 209 GLN A N 1
ATOM 1606 C CA . GLN A 1 209 ? -16.031 7.107 -34.821 1.00 45.84 209 GLN A CA 1
ATOM 1607 C C . GLN A 1 209 ? -17.073 6.101 -34.311 1.00 45.84 209 GLN A C 1
ATOM 1609 O O . GLN A 1 209 ? -18.261 6.292 -34.553 1.00 45.84 209 GLN A O 1
ATOM 1614 N N . THR A 1 210 ? -16.665 5.056 -33.587 1.00 47.28 210 THR A N 1
ATOM 1615 C CA . THR A 1 210 ? -17.575 3.997 -33.113 1.00 47.28 210 THR A CA 1
ATOM 1616 C C . THR A 1 210 ? -18.040 4.171 -31.665 1.00 47.28 210 THR A C 1
ATOM 1618 O O . THR A 1 210 ? -18.847 3.368 -31.198 1.00 47.28 210 THR A O 1
ATOM 1621 N N . ARG A 1 211 ? -17.548 5.188 -30.930 1.00 42.66 211 ARG A N 1
ATOM 1622 C CA . ARG A 1 211 ? -17.749 5.343 -29.467 1.00 42.66 211 ARG A CA 1
ATOM 1623 C C . ARG A 1 211 ? -17.519 4.040 -28.679 1.00 42.66 211 ARG A C 1
ATOM 1625 O O . ARG A 1 211 ? -18.141 3.827 -27.643 1.00 42.66 211 ARG A O 1
ATOM 1632 N N . SER A 1 212 ? -16.661 3.155 -29.180 1.00 37.22 212 SER A N 1
ATOM 1633 C CA . SER A 1 212 ? -16.511 1.798 -28.660 1.00 37.22 212 SER A CA 1
ATOM 1634 C C . SER A 1 212 ? -15.037 1.500 -28.420 1.00 37.22 212 SER A C 1
ATOM 1636 O O . SER A 1 212 ? -14.207 1.629 -29.321 1.00 37.22 212 SER A O 1
ATOM 1638 N N . ILE A 1 213 ? -14.711 1.097 -27.192 1.00 45.12 213 ILE A N 1
ATOM 1639 C CA . ILE A 1 213 ? -13.422 0.495 -26.851 1.00 45.12 213 ILE A CA 1
ATOM 1640 C C . ILE A 1 213 ? -13.619 -1.015 -26.974 1.00 45.12 213 ILE A C 1
ATOM 1642 O O . ILE A 1 213 ? -14.370 -1.607 -26.202 1.00 45.12 213 ILE A O 1
ATOM 1646 N N . PHE A 1 214 ? -12.973 -1.637 -27.959 1.00 46.28 214 PHE A N 1
ATOM 1647 C CA . PHE A 1 214 ? -13.003 -3.087 -28.123 1.00 46.28 214 PHE A CA 1
ATOM 1648 C C . PHE A 1 214 ? -11.902 -3.705 -27.259 1.00 46.28 214 PHE A C 1
ATOM 1650 O O . PHE A 1 214 ? -10.720 -3.626 -27.591 1.00 46.28 214 PHE A O 1
ATOM 1657 N N . LEU A 1 215 ? -12.303 -4.282 -26.128 1.00 37.62 215 LEU A N 1
ATOM 1658 C CA . LEU A 1 215 ? -11.469 -5.151 -25.304 1.00 37.62 215 LEU A CA 1
ATOM 1659 C C . LEU A 1 215 ? -11.766 -6.590 -25.734 1.00 37.62 215 LEU A C 1
ATOM 1661 O O . LEU A 1 215 ? -12.904 -7.041 -25.620 1.00 37.62 215 LEU A O 1
ATOM 1665 N N . THR A 1 216 ? -10.767 -7.295 -26.257 1.00 29.61 216 THR A N 1
ATOM 1666 C CA . THR A 1 216 ? -10.863 -8.748 -26.459 1.00 29.61 216 THR A CA 1
ATOM 1667 C C . THR A 1 216 ? -10.457 -9.405 -25.146 1.00 29.61 216 THR A C 1
ATOM 1669 O O . THR A 1 216 ? -9.323 -9.202 -24.710 1.00 29.61 216 THR A O 1
ATOM 1672 N N . LEU A 1 217 ? -11.399 -10.102 -24.507 1.00 34.62 217 LEU A N 1
ATOM 1673 C CA . LEU A 1 217 ? -11.157 -10.962 -23.346 1.00 34.62 217 LEU A CA 1
ATOM 1674 C C . LEU A 1 217 ? -10.660 -12.334 -23.805 1.00 34.62 217 LEU A C 1
ATOM 1676 O O . LEU A 1 217 ? -11.181 -12.813 -24.840 1.00 34.62 217 LEU A O 1
#

Secondary structure (DSSP, 8-state):
-----PPP-HHHHHHHHHHHH-TTSSTT--SGGGTTTEEEEEEE--HHHHHH-B-TTT-SBHHHHHHTT-SS---EE-S-TTT-BGGGTEE-EEEEEESS--TTHHHHHTSGGG----HHHHHHHHTTS-GGG--TTT---TT-TTT-BTTB------SSEEEEEE-SSEEEEEE-TTSSTTSTTS---SEEEEE-----TTSHHHHHHTT------

pLDDT: mean 87.19, std 14.49, range [29.61, 97.12]

Foldseek 3Di:
DFAPVDDQALVLLQVQLVLLLDPQNAAPNPRNVLRVQWDHKDKDQDPVQQQVDADPVPRHRNQVVVQPPQPDGQPGEDRDPVPADSVHNYHIDMDTDGPDDDPCVVVSCPDCSSDRADPVLQCVQVVVDRSVPDDPVPHDHVPPPVQDAQVRHSDDDQDQWDWRGDDQFKTKIAGRCNHPHPDPRHDPDGMDMDTDDDDDVPPVCVCVVVVDDDDDD